Protein AF-A0A2H9N4N1-F1 (afdb_monomer)

Nearest PDB structures (foldseek):
  7dmu-assembly1_A  TM=7.903E-01  e=5.136E-05  Homo sapiens
  7f5r-assembly2_B  TM=5.131E-01  e=7.066E-05  Neogale vison
  8xxw-assembly1_A  TM=6.294E-01  e=9.483E-04  Homo sapiens
  7xow-assembly1_R  TM=2.417E-01  e=2.399E+00  Homo sapiens

Sequence (302 aa):
MDAKKFLAEINAEVKRLHTKSATAYWGLTTTGKSEYGEEMQKAEIELRLYLADKERFDTVKESMNLELDSIEKREMRLLFNEMLPNQLSKERIEEAVKKEVEIESLFANFRAKINGKEVSNNEITEILEKSTDSKLRKDAWIAGKEIGKEIAPKLIELIKIRNENAKTLSFNNYYDMMMELQELSTGEIHSMFRTFKEQTDDLFKEIKDDIDETLSLKLKISKEEMRPWHYSDLWFQEVPEIETYDYDSIFKGKEIISLVKKTYDSINLDIVDIIERSDLYERKGKNQHAFTISIDTENDIR

Solvent-accessible surface area (backbone atoms only — not comparable to full-atom values): 16790 Å² total; per-residue (Å²): 133,62,62,70,62,52,50,53,56,49,52,54,51,50,37,55,34,44,26,49,20,38,50,18,45,50,45,18,36,58,51,40,42,65,68,26,44,56,45,21,41,54,25,47,45,53,41,41,54,62,41,28,37,60,72,60,47,51,51,42,60,57,51,74,79,51,97,62,56,77,62,59,50,48,52,41,50,52,50,44,41,66,23,58,85,30,71,57,57,69,69,59,49,50,53,51,44,51,52,49,44,55,51,53,54,45,62,20,56,64,66,35,49,56,97,85,39,77,44,53,64,67,58,35,39,49,39,25,64,71,53,64,51,67,67,60,19,41,49,35,44,51,23,75,49,49,61,52,73,69,43,50,66,55,51,55,51,49,52,50,52,43,26,56,51,24,42,76,72,77,30,94,27,39,66,64,44,55,34,49,56,69,76,42,56,69,68,60,54,52,49,51,53,49,52,50,47,68,74,40,46,66,60,49,50,52,56,50,50,54,50,39,54,50,45,18,64,73,51,72,48,55,65,90,69,64,51,78,39,70,40,28,35,93,80,66,84,54,86,52,94,75,72,91,74,70,66,64,68,79,49,64,94,58,62,63,68,62,54,51,52,55,54,37,51,73,72,75,42,89,55,67,66,34,62,75,64,35,85,86,73,91,56,91,45,29,36,81,69,90,80,75,46,60,34,52,84,74,86,48,41,56

Mean predicted aligned error: 3.9 Å

Radius of gyration: 23.79 Å; Cα contacts (8 Å, |Δi|>4): 296; chains: 1; bounding box: 54×45×66 Å

pLDDT: mean 95.75, std 2.98, range [80.69, 98.81]

Structure (mmCIF, N/CA/C/O backbone):
data_AF-A0A2H9N4N1-F1
#
_entry.id   AF-A0A2H9N4N1-F1
#
loop_
_atom_site.group_PDB
_atom_site.id
_atom_site.type_symbol
_atom_site.label_atom_id
_atom_site.label_alt_id
_atom_site.label_comp_id
_atom_site.label_asym_id
_atom_site.label_entity_id
_atom_site.label_seq_id
_atom_site.pdbx_PDB_ins_code
_atom_site.Cartn_x
_atom_site.Cartn_y
_atom_site.Cartn_z
_atom_site.occupancy
_atom_site.B_iso_or_equiv
_atom_site.auth_seq_id
_atom_site.auth_comp_id
_atom_site.auth_asym_id
_atom_site.auth_atom_id
_atom_site.pdbx_PDB_model_num
ATOM 1 N N . MET A 1 1 ? 14.386 1.224 -34.548 1.00 82.19 1 MET A N 1
ATOM 2 C CA . MET A 1 1 ? 13.787 0.370 -33.505 1.00 82.19 1 MET A CA 1
ATOM 3 C C . MET A 1 1 ? 12.381 0.009 -33.950 1.00 82.19 1 MET A C 1
ATOM 5 O O . MET A 1 1 ? 11.703 0.881 -34.471 1.00 82.19 1 MET A O 1
ATOM 9 N N . ASP A 1 2 ? 11.974 -1.245 -33.787 1.00 92.19 2 ASP A N 1
ATOM 10 C CA . ASP A 1 2 ? 10.565 -1.645 -33.885 1.00 92.19 2 ASP A CA 1
ATOM 11 C C . ASP A 1 2 ? 9.967 -1.523 -32.474 1.00 92.19 2 ASP A C 1
ATOM 13 O O . ASP A 1 2 ? 10.218 -2.382 -31.627 1.00 92.19 2 ASP A O 1
ATOM 17 N N . ALA A 1 3 ? 9.307 -0.394 -32.190 1.00 93.44 3 ALA A N 1
ATOM 18 C CA . ALA A 1 3 ? 8.851 -0.034 -30.845 1.00 93.44 3 ALA A CA 1
ATOM 19 C C . ALA A 1 3 ? 7.834 -1.045 -30.305 1.00 93.44 3 ALA A C 1
ATOM 21 O O . ALA A 1 3 ? 7.992 -1.543 -29.192 1.00 93.44 3 ALA A O 1
ATOM 22 N N . LYS A 1 4 ? 6.857 -1.423 -31.132 1.00 94.75 4 LYS A N 1
ATOM 23 C CA . LYS A 1 4 ? 5.852 -2.431 -30.800 1.00 94.75 4 LYS A CA 1
ATOM 24 C C . LYS A 1 4 ? 6.465 -3.777 -30.430 1.00 94.75 4 LYS A C 1
ATOM 26 O O . LYS A 1 4 ? 6.084 -4.367 -29.420 1.00 94.75 4 LYS A O 1
ATOM 31 N N . LYS A 1 5 ? 7.408 -4.281 -31.235 1.00 96.31 5 LYS A N 1
ATOM 32 C CA . LYS A 1 5 ? 8.082 -5.550 -30.928 1.00 96.31 5 LYS A CA 1
ATOM 33 C C . LYS A 1 5 ? 8.889 -5.452 -29.631 1.00 96.31 5 LYS A C 1
ATOM 35 O O . LYS A 1 5 ? 8.806 -6.350 -28.800 1.00 96.31 5 LYS A O 1
ATOM 40 N N . PHE A 1 6 ? 9.624 -4.357 -29.451 1.00 97.00 6 PHE A N 1
ATOM 41 C CA . PHE A 1 6 ? 10.428 -4.107 -28.255 1.00 97.00 6 PHE A CA 1
ATOM 42 C C . PHE A 1 6 ? 9.575 -4.060 -26.976 1.00 97.00 6 PHE A C 1
ATOM 44 O O . PHE A 1 6 ? 9.891 -4.739 -26.001 1.00 97.00 6 PHE A O 1
ATOM 51 N N . LEU A 1 7 ? 8.457 -3.329 -26.993 1.00 97.06 7 LEU A N 1
ATOM 52 C CA . LEU A 1 7 ? 7.523 -3.252 -25.864 1.00 97.06 7 LEU A CA 1
ATOM 53 C C . LEU A 1 7 ? 6.871 -4.602 -25.570 1.00 97.06 7 LEU A C 1
ATOM 55 O O . LEU A 1 7 ? 6.772 -4.985 -24.410 1.00 97.06 7 LEU A O 1
ATOM 59 N N . ALA A 1 8 ? 6.480 -5.360 -26.598 1.00 97.38 8 ALA A N 1
ATOM 60 C CA . ALA A 1 8 ? 5.897 -6.686 -26.408 1.00 97.38 8 ALA A CA 1
ATOM 61 C C . ALA A 1 8 ? 6.866 -7.661 -25.712 1.00 97.38 8 ALA A C 1
ATOM 63 O O . ALA A 1 8 ? 6.452 -8.410 -24.827 1.00 97.38 8 ALA A O 1
ATOM 64 N N . GLU A 1 9 ? 8.150 -7.637 -26.082 1.00 97.44 9 GLU A N 1
ATOM 65 C CA . GLU A 1 9 ? 9.190 -8.458 -25.447 1.00 97.44 9 GLU A CA 1
ATOM 66 C C . GLU A 1 9 ? 9.407 -8.066 -23.978 1.00 97.44 9 GLU A C 1
ATOM 68 O O . GLU A 1 9 ? 9.480 -8.939 -23.110 1.00 97.44 9 GLU A O 1
ATOM 73 N N . ILE A 1 10 ? 9.451 -6.764 -23.683 1.00 97.38 10 ILE A N 1
ATOM 74 C CA . ILE A 1 10 ? 9.620 -6.259 -22.314 1.00 97.38 10 ILE A CA 1
ATOM 75 C C . ILE A 1 10 ? 8.398 -6.569 -21.456 1.00 97.38 10 ILE A C 1
ATOM 77 O O . ILE A 1 10 ? 8.556 -7.083 -20.353 1.00 97.38 10 ILE A O 1
ATOM 81 N N . ASN A 1 11 ? 7.189 -6.318 -21.958 1.00 96.69 11 ASN A N 1
ATOM 82 C CA . ASN A 1 11 ? 5.950 -6.578 -21.228 1.00 96.69 11 ASN A CA 1
ATOM 83 C C . ASN A 1 11 ? 5.835 -8.057 -20.841 1.00 96.69 11 ASN A C 1
ATOM 85 O O . ASN A 1 11 ? 5.486 -8.368 -19.704 1.00 96.69 11 ASN A O 1
ATOM 89 N N . ALA A 1 12 ? 6.184 -8.975 -21.749 1.00 97.50 12 ALA A N 1
ATOM 90 C CA . ALA A 1 12 ? 6.163 -10.406 -21.461 1.00 97.50 12 ALA A CA 1
ATOM 91 C C . ALA A 1 12 ? 7.131 -10.791 -20.327 1.00 97.50 12 ALA A C 1
ATOM 93 O O . ALA A 1 12 ? 6.771 -11.564 -19.435 1.00 97.50 12 ALA A O 1
ATOM 94 N N . GLU A 1 13 ? 8.346 -10.244 -20.337 1.00 98.06 13 GLU A N 1
ATOM 95 C CA . GLU A 1 13 ? 9.364 -10.584 -19.344 1.00 98.06 13 GLU A CA 1
ATOM 96 C C . GLU A 1 13 ? 9.125 -9.892 -17.994 1.00 98.06 13 GLU A C 1
ATOM 98 O O . GLU A 1 13 ? 9.227 -10.538 -16.950 1.00 98.06 13 GLU A O 1
ATOM 103 N N . VAL A 1 14 ? 8.705 -8.621 -17.994 1.00 97.25 14 VAL A N 1
ATOM 104 C CA . VAL A 1 14 ? 8.275 -7.911 -16.779 1.00 97.25 14 VAL A CA 1
ATOM 105 C C . VAL A 1 14 ? 7.095 -8.632 -16.139 1.00 97.25 14 VAL A C 1
ATOM 107 O O . VAL A 1 14 ? 7.140 -8.892 -14.940 1.00 97.25 14 VAL A O 1
ATOM 110 N N . LYS A 1 15 ? 6.089 -9.052 -16.920 1.00 97.56 15 LYS A N 1
ATOM 111 C CA . LYS A 1 15 ? 4.961 -9.844 -16.413 1.00 97.56 15 LYS A CA 1
ATOM 112 C C . LYS A 1 15 ? 5.434 -11.129 -15.736 1.00 97.56 15 LYS A C 1
ATOM 114 O O . LYS A 1 15 ? 5.007 -11.432 -14.621 1.00 97.56 15 LYS A O 1
ATOM 119 N N . ARG A 1 16 ? 6.339 -11.882 -16.373 1.00 98.12 16 ARG A N 1
ATOM 120 C CA . ARG A 1 16 ? 6.899 -13.128 -15.818 1.00 98.12 16 ARG A CA 1
ATOM 121 C C . ARG A 1 16 ? 7.595 -12.885 -14.475 1.00 98.12 16 ARG A C 1
ATOM 123 O O . ARG A 1 16 ? 7.361 -13.621 -13.515 1.00 98.12 16 ARG A O 1
ATOM 130 N N . LEU A 1 17 ? 8.447 -11.865 -14.413 1.00 98.38 17 LEU A N 1
ATOM 131 C CA . LEU A 1 17 ? 9.231 -11.507 -13.229 1.00 98.38 17 LEU A CA 1
ATOM 132 C C . LEU A 1 17 ? 8.351 -10.959 -12.098 1.00 98.38 17 LEU A C 1
ATOM 134 O O . LEU A 1 17 ? 8.479 -11.395 -10.953 1.00 98.38 17 LEU A O 1
ATOM 138 N N . HIS A 1 18 ? 7.405 -10.080 -12.428 1.00 97.88 18 HIS A N 1
ATOM 139 C CA . HIS A 1 18 ? 6.402 -9.566 -11.502 1.00 97.88 18 HIS A CA 1
ATOM 140 C C . HIS A 1 18 ? 5.573 -10.700 -10.900 1.00 97.88 18 HIS A C 1
ATOM 142 O O . HIS A 1 18 ? 5.465 -10.792 -9.683 1.00 97.88 18 HIS A O 1
ATOM 148 N N . THR A 1 19 ? 5.068 -11.618 -11.732 1.00 98.56 19 THR A N 1
ATOM 149 C CA . THR A 1 19 ? 4.263 -12.765 -11.280 1.00 98.56 19 THR A CA 1
ATOM 150 C C . THR A 1 19 ? 4.989 -13.590 -10.229 1.00 98.56 19 THR A C 1
ATOM 152 O O . THR A 1 19 ? 4.402 -13.978 -9.217 1.00 98.56 19 THR A O 1
ATOM 155 N N . LYS A 1 20 ? 6.289 -13.827 -10.433 1.00 98.31 20 LYS A N 1
ATOM 156 C CA . LYS A 1 20 ? 7.126 -14.542 -9.469 1.00 98.31 20 LYS A CA 1
ATOM 157 C C . LYS A 1 20 ? 7.228 -13.785 -8.141 1.00 98.31 20 LYS A C 1
ATOM 159 O O . LYS A 1 20 ? 7.063 -14.401 -7.091 1.00 98.31 20 LYS A O 1
ATOM 164 N N . SER A 1 21 ? 7.460 -12.472 -8.191 1.00 98.00 21 SER A N 1
ATOM 165 C CA . SER A 1 21 ? 7.537 -11.628 -6.993 1.00 98.00 21 SER A CA 1
ATOM 166 C C . SER A 1 21 ? 6.201 -11.562 -6.246 1.00 98.00 21 SER A C 1
ATOM 168 O O . SER A 1 21 ? 6.136 -11.886 -5.062 1.00 98.00 21 SER A O 1
ATOM 170 N N . ALA A 1 22 ? 5.111 -11.254 -6.952 1.00 98.31 22 ALA A N 1
ATOM 171 C CA . ALA A 1 22 ? 3.769 -11.142 -6.392 1.00 98.31 22 ALA A CA 1
ATOM 172 C C . ALA A 1 22 ? 3.268 -12.468 -5.797 1.00 98.31 22 ALA A C 1
ATOM 174 O O . ALA A 1 22 ? 2.654 -12.477 -4.732 1.00 98.31 22 ALA A O 1
ATOM 175 N N . THR A 1 23 ? 3.584 -13.606 -6.427 1.00 98.44 23 THR A N 1
ATOM 176 C CA . THR A 1 23 ? 3.258 -14.936 -5.881 1.00 98.44 23 THR A CA 1
ATOM 177 C C . THR A 1 23 ? 4.005 -15.206 -4.575 1.00 98.44 23 THR A C 1
ATOM 179 O O . THR A 1 23 ? 3.406 -15.702 -3.619 1.00 98.44 23 THR A O 1
ATOM 182 N N . ALA A 1 24 ? 5.295 -14.865 -4.506 1.00 98.38 24 ALA A N 1
ATOM 183 C CA . ALA A 1 24 ? 6.077 -15.019 -3.284 1.00 98.38 24 ALA A CA 1
ATOM 184 C C . ALA A 1 24 ? 5.588 -14.070 -2.177 1.00 98.38 24 ALA A C 1
ATOM 186 O O . ALA A 1 24 ? 5.405 -14.499 -1.040 1.00 98.38 24 ALA A O 1
ATOM 187 N N . TYR A 1 25 ? 5.271 -12.816 -2.511 1.00 97.94 25 TYR A N 1
ATOM 188 C CA . TYR A 1 25 ? 4.653 -11.869 -1.581 1.00 97.94 25 TYR A CA 1
ATOM 189 C C . TYR A 1 25 ? 3.308 -12.381 -1.048 1.00 97.94 25 TYR A C 1
ATOM 191 O O . TYR A 1 25 ? 3.069 -12.357 0.161 1.00 97.94 25 TYR A O 1
ATOM 199 N N . TRP A 1 26 ? 2.448 -12.919 -1.920 1.00 97.94 26 TRP A N 1
ATOM 200 C CA . TRP A 1 26 ? 1.197 -13.566 -1.519 1.00 97.94 26 TRP A CA 1
ATOM 201 C C . TRP A 1 26 ? 1.451 -14.731 -0.558 1.00 97.94 26 TRP A C 1
ATOM 203 O O . TRP A 1 26 ? 0.796 -14.844 0.477 1.00 97.94 26 TRP A O 1
ATOM 213 N N . GLY A 1 27 ? 2.438 -15.582 -0.847 1.00 97.56 27 GLY A N 1
ATOM 214 C CA . GLY A 1 27 ? 2.845 -16.668 0.044 1.00 97.56 27 GLY A CA 1
ATOM 215 C C . GLY A 1 27 ? 3.304 -16.166 1.417 1.00 97.56 27 GLY A C 1
ATOM 216 O O . GLY A 1 27 ? 2.850 -16.675 2.447 1.00 97.56 27 GLY A O 1
ATOM 217 N N . LEU A 1 28 ? 4.150 -15.133 1.454 1.00 97.12 28 LEU A N 1
ATOM 218 C CA . LEU A 1 28 ? 4.653 -14.531 2.691 1.00 97.12 28 LEU A CA 1
ATOM 219 C C . LEU A 1 28 ? 3.513 -13.931 3.515 1.00 97.12 28 LEU A C 1
ATOM 221 O O . LEU A 1 28 ? 3.374 -14.238 4.696 1.00 97.12 28 LEU A O 1
ATOM 225 N N . THR A 1 29 ? 2.668 -13.111 2.900 1.00 96.12 29 THR A N 1
ATOM 226 C CA . THR A 1 29 ? 1.589 -12.400 3.597 1.00 96.12 29 THR A CA 1
ATOM 227 C C . THR A 1 29 ? 0.437 -13.309 4.001 1.00 96.12 29 THR A C 1
ATOM 229 O O . THR A 1 29 ? -0.215 -13.046 5.006 1.00 96.12 29 THR A O 1
ATOM 232 N N . THR A 1 30 ? 0.194 -14.415 3.300 1.00 96.25 30 THR A N 1
ATOM 233 C CA . THR A 1 30 ? -0.857 -15.362 3.696 1.00 96.25 30 THR A CA 1
ATOM 234 C C . THR A 1 30 ? -0.373 -16.423 4.681 1.00 96.25 30 THR A C 1
ATOM 236 O O . THR A 1 30 ? -1.181 -16.977 5.427 1.00 96.25 30 THR A O 1
ATOM 239 N N . THR A 1 31 ? 0.921 -16.742 4.734 1.00 95.56 31 THR A N 1
ATOM 240 C CA . THR A 1 31 ? 1.418 -17.850 5.576 1.00 95.56 31 THR A CA 1
ATOM 241 C C . THR A 1 31 ? 2.404 -17.445 6.666 1.00 95.56 31 THR A C 1
ATOM 243 O O . THR A 1 31 ? 2.604 -18.223 7.600 1.00 95.56 31 THR A O 1
ATOM 246 N N . GLY A 1 32 ? 3.041 -16.280 6.541 1.00 94.56 32 GLY A N 1
ATOM 247 C CA . GLY A 1 32 ? 4.089 -15.797 7.440 1.00 94.56 32 GLY A CA 1
ATOM 248 C C . GLY A 1 32 ? 5.421 -16.545 7.313 1.00 94.56 32 GLY A C 1
ATOM 249 O O . GLY A 1 32 ? 6.379 -16.238 8.020 1.00 94.56 32 GLY A O 1
ATOM 250 N N . LYS A 1 33 ? 5.525 -17.544 6.428 1.00 95.94 33 LYS A N 1
ATOM 251 C CA . LYS A 1 33 ? 6.710 -18.403 6.353 1.00 95.94 33 LYS A CA 1
ATOM 252 C C . LYS A 1 33 ? 7.903 -17.692 5.715 1.00 95.94 33 LYS A C 1
ATOM 254 O O . LYS A 1 33 ? 7.780 -17.062 4.668 1.00 95.94 33 LYS A O 1
ATOM 259 N N . SER A 1 34 ? 9.083 -17.909 6.293 1.00 95.38 34 SER A N 1
ATOM 260 C CA . SER A 1 34 ? 10.343 -17.328 5.815 1.00 95.38 34 SER A CA 1
ATOM 261 C C . SER A 1 34 ? 10.752 -17.798 4.416 1.00 95.38 34 SER A C 1
ATOM 263 O O . SER A 1 34 ? 11.398 -17.037 3.706 1.00 95.38 34 SER A O 1
ATOM 265 N N . GLU A 1 35 ? 10.352 -19.009 4.000 1.00 97.62 35 GLU A N 1
ATOM 266 C CA . GLU A 1 35 ? 10.634 -19.546 2.656 1.00 97.62 35 GLU A CA 1
ATOM 267 C C . GLU A 1 35 ? 10.141 -18.600 1.550 1.00 97.62 35 GLU A C 1
ATOM 269 O O . GLU A 1 35 ? 10.884 -18.284 0.624 1.00 97.62 35 GLU A O 1
ATOM 274 N N . TYR A 1 36 ? 8.945 -18.033 1.720 1.00 98.00 36 TYR A N 1
ATOM 275 C CA . TYR A 1 36 ? 8.389 -17.065 0.780 1.00 98.00 36 TYR A CA 1
ATOM 276 C C . TYR A 1 36 ? 9.072 -15.698 0.847 1.00 98.00 36 TYR A C 1
ATOM 278 O O . TYR A 1 36 ? 9.167 -15.020 -0.170 1.00 98.00 36 TYR A O 1
ATOM 286 N N . GLY A 1 37 ? 9.601 -15.300 2.009 1.00 97.19 37 GLY A N 1
ATOM 287 C CA . GLY A 1 37 ? 10.436 -14.100 2.118 1.00 97.19 37 GLY A CA 1
ATOM 288 C C . GLY A 1 37 ? 11.734 -14.233 1.314 1.00 97.19 37 GLY A C 1
ATOM 289 O O . GLY A 1 37 ? 12.115 -13.321 0.585 1.00 97.19 37 GLY A O 1
ATOM 290 N N . GLU A 1 38 ? 12.388 -15.397 1.367 1.00 97.94 38 GLU A N 1
ATOM 291 C CA . GLU A 1 38 ? 13.581 -15.669 0.554 1.00 97.94 38 GLU A CA 1
ATOM 292 C C . GLU A 1 38 ? 13.272 -15.718 -0.949 1.00 97.94 38 GLU A C 1
ATOM 294 O O . GLU A 1 38 ? 14.071 -15.249 -1.766 1.00 97.94 38 GLU A O 1
ATOM 299 N N . GLU A 1 39 ? 12.133 -16.301 -1.329 1.00 98.50 39 GLU A N 1
ATOM 300 C CA . GLU A 1 39 ? 11.661 -16.323 -2.717 1.00 98.50 39 GLU A CA 1
ATOM 301 C C . GLU A 1 39 ? 11.339 -14.920 -3.230 1.00 98.50 39 GLU A C 1
ATOM 303 O O . GLU A 1 39 ? 11.782 -14.566 -4.325 1.00 98.50 39 GLU A O 1
ATOM 308 N N . MET A 1 40 ? 10.652 -14.110 -2.419 1.00 97.75 40 MET A N 1
ATOM 309 C CA . MET A 1 40 ? 10.330 -12.717 -2.720 1.00 97.75 40 MET A CA 1
ATOM 310 C C . MET A 1 40 ? 11.610 -11.911 -2.929 1.00 97.75 40 MET A C 1
ATOM 312 O O . MET A 1 40 ? 11.764 -11.284 -3.972 1.00 97.75 40 MET A O 1
ATOM 316 N N . GLN A 1 41 ? 12.582 -12.012 -2.014 1.00 98.50 41 GLN A N 1
ATOM 317 C CA . GLN A 1 41 ? 13.862 -11.312 -2.144 1.00 98.50 41 GLN A CA 1
ATOM 318 C C . GLN A 1 41 ? 14.569 -11.659 -3.463 1.00 98.50 41 GLN A C 1
ATOM 320 O O . GLN A 1 41 ? 15.041 -10.773 -4.175 1.00 98.50 41 GLN A O 1
ATOM 325 N N . LYS A 1 42 ? 14.638 -12.951 -3.813 1.00 98.62 42 LYS A N 1
ATOM 326 C CA . LYS A 1 42 ? 15.263 -13.404 -5.067 1.00 98.62 42 LYS A CA 1
ATOM 327 C C . LYS A 1 42 ? 14.510 -12.884 -6.292 1.00 98.62 42 LYS A C 1
ATOM 329 O O . LYS A 1 42 ? 15.150 -12.460 -7.250 1.00 98.62 42 LYS A O 1
ATOM 334 N N . ALA A 1 43 ? 13.179 -12.936 -6.272 1.00 98.56 43 ALA A N 1
ATOM 335 C CA . ALA A 1 43 ? 12.336 -12.503 -7.381 1.00 98.56 43 ALA A CA 1
ATOM 336 C C . ALA A 1 43 ? 12.394 -10.984 -7.601 1.00 98.56 43 ALA A C 1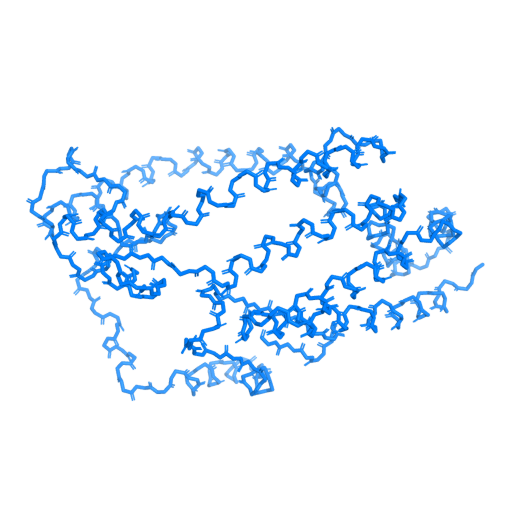
ATOM 338 O O . ALA A 1 43 ? 12.522 -10.542 -8.741 1.00 98.56 43 ALA A O 1
ATOM 339 N N . GLU A 1 44 ? 12.377 -10.189 -6.530 1.00 98.38 44 GLU A N 1
ATOM 340 C CA . GLU A 1 44 ? 12.515 -8.733 -6.615 1.00 98.38 44 GLU A CA 1
ATOM 341 C C . GLU A 1 44 ? 13.896 -8.310 -7.115 1.00 98.38 44 GLU A C 1
ATOM 343 O O . GLU A 1 44 ? 13.986 -7.428 -7.967 1.00 98.38 44 GLU A O 1
ATOM 348 N N . ILE A 1 45 ? 14.972 -8.959 -6.652 1.00 98.81 45 ILE A N 1
ATOM 349 C CA . ILE A 1 45 ? 16.319 -8.713 -7.189 1.00 98.81 45 ILE A CA 1
ATOM 350 C C . ILE A 1 45 ? 16.356 -9.032 -8.690 1.00 98.81 45 ILE A C 1
ATOM 352 O O . ILE A 1 45 ? 16.886 -8.236 -9.460 1.00 98.81 45 ILE A O 1
ATOM 356 N N . GLU A 1 46 ? 15.785 -10.161 -9.123 1.00 98.75 46 GLU A N 1
ATOM 357 C CA . GLU A 1 46 ? 15.734 -10.547 -10.543 1.00 98.75 46 GLU A CA 1
ATOM 358 C C . GLU A 1 46 ? 14.993 -9.494 -11.387 1.00 98.75 46 GLU A C 1
ATOM 360 O O . GLU A 1 46 ? 15.521 -9.047 -12.406 1.00 98.75 46 GLU A O 1
ATOM 365 N N . LEU A 1 47 ? 13.821 -9.038 -10.929 1.00 98.69 47 LEU A N 1
ATOM 366 C CA . LEU A 1 47 ? 13.044 -7.986 -11.590 1.00 98.69 47 LEU A CA 1
ATOM 367 C C . LEU A 1 47 ? 13.815 -6.663 -11.669 1.00 98.69 47 LEU A C 1
ATOM 369 O O . LEU A 1 47 ? 13.934 -6.076 -12.744 1.00 98.69 47 LEU A O 1
ATOM 373 N N . ARG A 1 48 ? 14.382 -6.199 -10.552 1.00 98.69 48 ARG A N 1
ATOM 374 C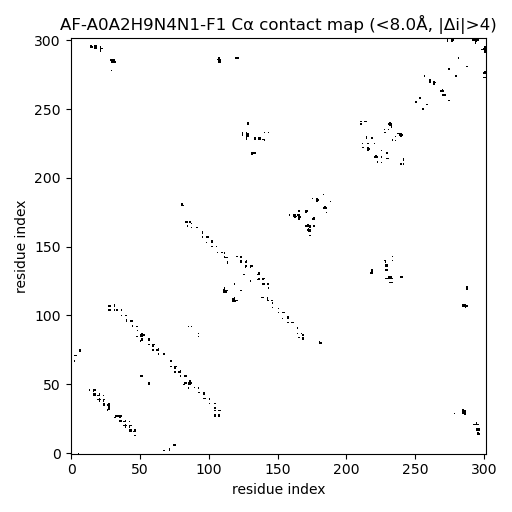 CA . ARG A 1 48 ? 15.109 -4.924 -10.515 1.00 98.69 48 ARG A CA 1
ATOM 375 C C . ARG A 1 48 ? 16.385 -4.964 -11.341 1.00 98.69 48 ARG A C 1
ATOM 377 O O . ARG A 1 48 ? 16.682 -3.989 -12.017 1.00 98.69 48 ARG A O 1
ATOM 384 N N . LEU A 1 49 ? 17.108 -6.085 -11.359 1.00 98.75 49 LEU A N 1
ATOM 385 C CA . LEU A 1 49 ? 18.274 -6.254 -12.230 1.00 98.75 49 LEU A CA 1
ATOM 386 C C . LEU A 1 49 ? 17.892 -6.274 -13.710 1.00 98.75 49 LEU A C 1
ATOM 388 O O . LEU A 1 49 ? 18.627 -5.727 -14.526 1.00 98.75 49 LEU A O 1
ATOM 392 N N . TYR A 1 50 ? 16.741 -6.855 -14.060 1.00 98.75 50 TYR A N 1
ATOM 393 C CA . TYR A 1 50 ? 16.218 -6.762 -15.419 1.00 98.75 50 TYR A CA 1
ATOM 394 C C . TYR A 1 50 ? 15.927 -5.303 -15.799 1.00 98.75 50 TYR A C 1
ATOM 396 O O . TYR A 1 50 ? 16.303 -4.871 -16.885 1.00 98.75 50 TYR A O 1
ATOM 404 N N . LEU A 1 51 ? 15.310 -4.525 -14.907 1.00 98.62 51 LEU A N 1
ATOM 405 C CA . LEU A 1 51 ? 15.031 -3.099 -15.124 1.00 98.62 51 LEU A CA 1
ATOM 406 C C . LEU A 1 51 ? 16.287 -2.209 -15.058 1.00 98.62 51 LEU A C 1
ATOM 408 O O . LEU A 1 51 ? 16.282 -1.113 -15.612 1.00 98.62 51 LEU A O 1
ATOM 412 N N . ALA A 1 52 ? 17.362 -2.683 -14.426 1.00 98.56 52 ALA A N 1
ATOM 413 C CA . ALA A 1 52 ? 18.656 -2.008 -14.321 1.00 98.56 52 ALA A CA 1
ATOM 414 C C . ALA A 1 52 ? 19.529 -2.133 -15.582 1.00 98.56 52 ALA A C 1
ATOM 416 O O . ALA A 1 52 ? 20.624 -1.570 -15.623 1.00 98.56 52 ALA A O 1
ATOM 417 N N . ASP A 1 53 ? 19.091 -2.892 -16.595 1.00 98.56 53 ASP A N 1
ATOM 418 C CA . ASP A 1 53 ? 19.867 -3.090 -17.817 1.00 98.56 53 ASP A CA 1
ATOM 419 C C . ASP A 1 53 ? 20.104 -1.761 -18.548 1.00 98.56 53 ASP A C 1
ATOM 421 O O . ASP A 1 53 ? 19.169 -1.092 -18.999 1.00 98.56 53 ASP A O 1
ATOM 425 N N . LYS A 1 54 ? 21.380 -1.381 -18.656 1.00 98.06 54 LYS A N 1
ATOM 426 C CA . LYS A 1 54 ? 21.779 -0.067 -19.158 1.00 98.06 54 LYS A CA 1
ATOM 427 C C . LYS A 1 54 ? 21.523 0.095 -20.654 1.00 98.06 54 LYS A C 1
ATOM 429 O O . LYS A 1 54 ? 21.076 1.155 -21.073 1.00 98.06 54 LYS A O 1
ATOM 434 N N . GLU A 1 55 ? 21.782 -0.937 -21.454 1.00 98.06 55 GLU A N 1
ATOM 435 C CA . GLU A 1 55 ? 21.590 -0.871 -22.909 1.00 98.06 55 GLU A CA 1
ATOM 436 C C . GLU A 1 55 ? 20.104 -0.721 -23.259 1.00 98.06 55 GLU A C 1
ATOM 438 O O . GLU A 1 55 ? 19.719 0.093 -24.106 1.00 98.06 55 GLU A O 1
ATOM 443 N N . ARG A 1 56 ? 19.242 -1.454 -22.549 1.00 98.00 56 ARG A N 1
ATOM 444 C CA . ARG A 1 56 ? 17.794 -1.307 -22.665 1.00 98.00 56 ARG A CA 1
ATOM 445 C C . ARG A 1 56 ? 17.330 0.058 -22.179 1.00 98.00 56 ARG A C 1
ATOM 447 O O . ARG A 1 56 ? 16.502 0.671 -22.848 1.00 98.00 56 ARG A O 1
ATOM 454 N N . PHE A 1 57 ? 17.856 0.545 -21.056 1.00 98.50 57 PHE A N 1
ATOM 455 C CA . PHE A 1 57 ? 17.498 1.865 -20.545 1.00 98.50 57 PHE A CA 1
ATOM 456 C C . PHE A 1 57 ? 17.874 2.977 -21.530 1.00 98.50 57 PHE A C 1
ATOM 458 O O . PHE A 1 57 ? 17.053 3.852 -21.807 1.00 98.50 57 PHE A O 1
ATOM 465 N N . ASP A 1 58 ? 19.071 2.911 -22.117 1.00 98.06 58 ASP A N 1
ATOM 466 C CA . ASP A 1 58 ? 19.522 3.858 -23.138 1.00 98.06 58 ASP A CA 1
ATOM 467 C C . ASP A 1 58 ? 18.618 3.792 -24.384 1.00 98.06 58 ASP A C 1
ATOM 469 O O . ASP A 1 58 ? 18.191 4.832 -24.883 1.00 98.06 58 ASP A O 1
ATOM 473 N N . THR A 1 59 ? 18.197 2.593 -24.806 1.00 97.38 59 THR A N 1
ATOM 474 C CA . THR A 1 59 ? 17.216 2.417 -25.898 1.00 97.38 59 THR A CA 1
ATOM 475 C C . THR A 1 59 ? 15.878 3.101 -25.589 1.00 97.38 59 THR A C 1
ATOM 477 O O . THR A 1 59 ? 15.348 3.850 -26.414 1.00 97.38 59 THR A O 1
ATOM 480 N N . VAL A 1 60 ? 15.327 2.886 -24.388 1.00 98.06 60 VAL A N 1
ATOM 481 C CA . VAL A 1 60 ? 14.073 3.522 -23.944 1.00 98.06 60 VAL A CA 1
ATOM 482 C C . VAL A 1 60 ? 14.231 5.040 -23.884 1.00 98.06 60 VAL A C 1
ATOM 484 O O . VAL A 1 60 ? 13.363 5.780 -24.346 1.00 98.06 60 VAL A O 1
ATOM 487 N N . LYS A 1 61 ? 15.358 5.531 -23.369 1.00 97.31 61 LYS A N 1
ATOM 488 C CA . LYS A 1 61 ? 15.652 6.962 -23.282 1.00 97.31 61 LYS A CA 1
ATOM 489 C C . LYS A 1 61 ? 15.761 7.613 -24.662 1.00 97.31 61 LYS A C 1
ATOM 491 O O . LYS A 1 61 ? 15.207 8.691 -24.867 1.00 97.31 61 LYS A O 1
ATOM 496 N N . GLU A 1 62 ? 16.439 6.973 -25.609 1.00 96.44 62 GLU A N 1
ATOM 497 C CA . GLU A 1 62 ? 16.568 7.459 -26.987 1.00 96.44 62 GLU A CA 1
ATOM 498 C C . GLU A 1 62 ? 15.230 7.451 -27.733 1.00 96.44 62 GLU A C 1
ATOM 500 O O . GLU A 1 62 ? 14.968 8.365 -28.521 1.00 96.44 62 GLU A O 1
ATOM 505 N N . SER A 1 63 ? 14.350 6.488 -27.427 1.00 95.44 63 SER A N 1
ATOM 506 C CA . SER A 1 63 ? 13.010 6.399 -28.024 1.00 95.44 63 SER A CA 1
ATOM 507 C C . SER A 1 63 ? 12.161 7.656 -27.807 1.00 95.44 63 SER A C 1
ATOM 509 O O . SER A 1 63 ? 11.310 7.971 -28.636 1.00 95.44 63 SER A O 1
ATOM 511 N N . MET A 1 64 ? 12.440 8.430 -26.750 1.00 92.31 64 MET A N 1
ATOM 512 C CA . MET A 1 64 ? 11.743 9.684 -26.439 1.00 92.31 64 MET A CA 1
ATOM 513 C C . MET A 1 64 ? 11.903 10.760 -27.524 1.00 92.31 64 MET A C 1
ATOM 515 O O . MET A 1 64 ? 11.083 11.676 -27.589 1.00 92.31 64 MET A O 1
ATOM 519 N N . ASN A 1 65 ? 12.946 10.661 -28.355 1.00 93.38 65 ASN A N 1
ATOM 520 C CA . ASN A 1 65 ? 13.221 11.585 -29.459 1.00 93.38 65 ASN A CA 1
ATOM 521 C C . ASN A 1 65 ? 12.717 11.068 -30.816 1.00 93.38 65 ASN A C 1
ATOM 523 O O . ASN A 1 65 ? 12.929 11.725 -31.834 1.00 93.38 65 ASN A O 1
ATOM 527 N N . LEU A 1 66 ? 12.108 9.880 -30.852 1.00 92.69 66 LEU A N 1
ATOM 528 C CA . LEU A 1 66 ? 11.561 9.294 -32.068 1.00 92.69 66 LEU A CA 1
ATOM 529 C C . LEU A 1 66 ? 10.099 9.710 -32.255 1.00 92.69 66 LEU A C 1
ATOM 531 O O . LEU A 1 66 ? 9.353 9.914 -31.296 1.00 92.69 66 LEU A O 1
ATOM 535 N N . GLU A 1 67 ? 9.681 9.782 -33.515 1.00 94.25 67 GLU A N 1
ATOM 536 C CA . GLU A 1 67 ? 8.269 9.892 -33.877 1.00 94.25 67 GLU A CA 1
ATOM 537 C C . GLU A 1 67 ? 7.622 8.506 -33.735 1.00 94.25 67 GLU A C 1
ATOM 539 O O . GLU A 1 67 ? 7.818 7.630 -34.579 1.00 94.25 67 GLU A O 1
ATOM 544 N N . LEU A 1 68 ? 6.902 8.309 -32.631 1.00 94.44 68 LEU A N 1
ATOM 545 C CA . LEU A 1 68 ? 6.130 7.106 -32.305 1.00 94.44 68 LEU A CA 1
ATOM 546 C C . LEU A 1 68 ? 4.639 7.442 -32.269 1.00 94.44 68 LEU A C 1
ATOM 548 O O . LEU A 1 68 ? 4.266 8.615 -32.142 1.00 94.44 68 LEU A O 1
ATOM 552 N N . ASP A 1 69 ? 3.779 6.426 -32.328 1.00 95.19 69 ASP A N 1
ATOM 553 C CA . ASP A 1 69 ? 2.365 6.664 -32.052 1.00 95.19 69 ASP A CA 1
ATOM 554 C C . ASP A 1 69 ? 2.139 7.085 -30.586 1.00 95.19 69 ASP A C 1
ATOM 556 O O . ASP A 1 69 ? 3.002 6.943 -29.715 1.00 95.19 69 ASP A O 1
ATOM 560 N N . SER A 1 70 ? 0.975 7.672 -30.302 1.00 95.75 70 SER A N 1
ATOM 561 C CA . SER A 1 70 ? 0.696 8.240 -28.981 1.00 95.75 70 SER A CA 1
ATOM 562 C C . SER A 1 70 ? 0.681 7.205 -27.853 1.00 95.75 70 SER A C 1
ATOM 564 O O . SER A 1 70 ? 1.000 7.558 -26.717 1.00 95.75 70 SER A O 1
ATOM 566 N N . ILE A 1 71 ? 0.295 5.959 -28.146 1.00 96.31 71 ILE A N 1
ATOM 567 C CA . ILE A 1 71 ? 0.248 4.873 -27.162 1.00 96.31 71 ILE A CA 1
ATOM 568 C C . ILE A 1 71 ? 1.667 4.367 -26.920 1.00 96.31 71 ILE A C 1
ATOM 570 O O . ILE A 1 71 ? 2.109 4.377 -25.775 1.00 96.31 71 ILE A O 1
ATOM 574 N N . GLU A 1 72 ? 2.421 4.059 -27.975 1.00 96.44 72 GLU A N 1
ATOM 575 C CA . GLU A 1 72 ? 3.826 3.645 -27.878 1.00 96.44 72 GLU A CA 1
ATOM 576 C C . GLU A 1 72 ? 4.665 4.681 -27.118 1.00 96.44 72 GLU A C 1
ATOM 578 O O . GLU A 1 72 ? 5.458 4.341 -26.239 1.00 96.44 72 GLU A O 1
ATOM 583 N N . LYS A 1 73 ? 4.460 5.974 -27.396 1.00 96.38 73 LYS A N 1
ATOM 584 C CA . LYS A 1 73 ? 5.142 7.061 -26.682 1.00 96.38 73 LYS A CA 1
ATOM 585 C C . LYS A 1 73 ? 4.795 7.081 -25.192 1.00 96.38 73 LYS A C 1
ATOM 587 O O . LYS A 1 73 ? 5.665 7.361 -24.363 1.00 96.38 73 LYS A O 1
ATOM 592 N N . ARG A 1 74 ? 3.538 6.787 -24.838 1.00 97.31 74 ARG A N 1
ATOM 593 C CA . ARG A 1 74 ? 3.096 6.688 -23.442 1.00 97.31 74 ARG A CA 1
ATOM 594 C C . ARG A 1 74 ? 3.703 5.467 -22.755 1.00 97.31 74 ARG A C 1
ATOM 596 O O . ARG A 1 74 ? 4.227 5.614 -21.654 1.00 97.31 74 ARG A O 1
ATOM 603 N N . GLU A 1 75 ? 3.676 4.306 -23.396 1.00 97.38 75 GLU A N 1
ATOM 604 C CA . GLU A 1 75 ? 4.259 3.067 -22.870 1.00 97.38 75 GLU A CA 1
ATOM 605 C C . GLU A 1 75 ? 5.767 3.213 -22.643 1.00 97.38 75 GLU A C 1
ATOM 607 O O . GLU A 1 75 ? 6.262 2.883 -21.569 1.00 97.38 75 GLU A O 1
ATOM 612 N N . MET A 1 76 ? 6.493 3.814 -23.589 1.00 97.69 76 MET A N 1
ATOM 613 C CA . MET A 1 76 ? 7.923 4.088 -23.432 1.00 97.69 76 MET A CA 1
ATOM 614 C C . MET A 1 76 ? 8.213 5.075 -22.294 1.00 97.69 76 MET A C 1
ATOM 616 O O . MET A 1 76 ? 9.208 4.918 -21.587 1.00 97.69 76 MET A O 1
ATOM 620 N N . ARG A 1 77 ? 7.355 6.085 -22.078 1.00 98.00 77 ARG A N 1
ATOM 621 C CA . ARG A 1 77 ? 7.478 6.997 -20.925 1.00 98.00 77 ARG A CA 1
ATOM 622 C C . ARG A 1 77 ? 7.274 6.249 -19.609 1.00 98.00 77 ARG A C 1
ATOM 624 O O . ARG A 1 77 ? 8.062 6.441 -18.689 1.00 98.00 77 ARG A O 1
ATOM 631 N N . LEU A 1 78 ? 6.245 5.409 -19.522 1.00 97.81 78 LEU A N 1
ATOM 632 C CA . LEU A 1 78 ? 5.979 4.600 -18.330 1.00 97.81 78 LEU A CA 1
ATOM 633 C C . LEU A 1 78 ? 7.135 3.640 -18.042 1.00 97.81 78 LEU A C 1
ATOM 635 O O . LEU A 1 78 ? 7.618 3.581 -16.916 1.00 97.81 78 LEU A O 1
ATOM 639 N N . LEU A 1 79 ? 7.642 2.967 -19.074 1.00 98.12 79 LEU A N 1
ATOM 640 C CA . LEU A 1 79 ? 8.797 2.086 -18.962 1.00 98.12 79 LEU A C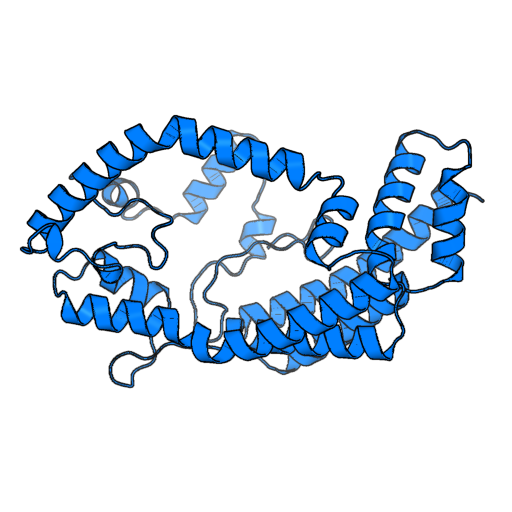A 1
ATOM 641 C C . LEU A 1 79 ? 10.060 2.845 -18.530 1.00 98.12 79 LEU A C 1
ATOM 643 O O . LEU A 1 79 ? 10.798 2.362 -17.678 1.00 98.12 79 LEU A O 1
ATOM 647 N N . PHE A 1 80 ? 10.303 4.048 -19.062 1.00 98.44 80 PHE A N 1
ATOM 648 C CA . PHE A 1 80 ? 11.401 4.901 -18.598 1.00 98.44 80 PHE A CA 1
ATOM 649 C C . PHE A 1 80 ? 11.288 5.184 -17.095 1.00 98.44 80 PHE A C 1
ATOM 651 O O . PHE A 1 80 ? 12.275 5.045 -16.370 1.00 98.44 80 PHE A O 1
ATOM 658 N N . ASN A 1 81 ? 10.091 5.560 -16.635 1.00 98.44 81 ASN A N 1
ATOM 659 C CA . ASN A 1 81 ? 9.838 5.884 -15.234 1.00 98.44 81 ASN A CA 1
ATOM 660 C C . ASN A 1 81 ? 10.025 4.659 -14.322 1.00 98.44 81 ASN A C 1
ATOM 662 O O . ASN A 1 81 ? 10.582 4.798 -13.238 1.00 98.44 81 ASN A O 1
ATOM 666 N N . GLU A 1 82 ? 9.634 3.468 -14.780 1.00 97.94 82 GLU A N 1
ATOM 667 C CA . GLU A 1 82 ? 9.828 2.198 -14.065 1.00 97.94 82 GLU A CA 1
ATOM 668 C C . GLU A 1 82 ? 11.309 1.773 -14.019 1.00 97.94 82 GLU A C 1
ATOM 670 O O . GLU A 1 82 ? 11.808 1.259 -13.016 1.00 97.94 82 GLU A O 1
ATOM 675 N N . MET A 1 83 ? 12.063 2.013 -15.095 1.00 98.69 83 MET A N 1
ATOM 676 C CA . MET A 1 83 ? 13.477 1.632 -15.176 1.00 98.69 83 MET A CA 1
ATOM 677 C C . MET A 1 83 ? 14.413 2.589 -14.428 1.00 98.69 83 MET A C 1
ATOM 679 O O . MET A 1 83 ? 15.446 2.145 -13.923 1.00 98.69 83 MET A O 1
ATOM 683 N N . LEU A 1 84 ? 14.093 3.887 -14.350 1.00 98.69 84 LEU A N 1
ATOM 684 C CA . LEU A 1 84 ? 14.998 4.903 -13.797 1.00 98.69 84 LEU A CA 1
ATOM 685 C C . LEU A 1 84 ? 15.427 4.631 -12.337 1.00 98.69 84 LEU A C 1
ATOM 687 O O . LEU A 1 84 ? 16.634 4.673 -12.083 1.00 98.69 84 LEU A O 1
ATOM 691 N N . PRO A 1 85 ? 14.529 4.292 -11.384 1.00 98.25 85 PRO A N 1
ATOM 692 C CA . PRO A 1 85 ? 14.907 3.975 -10.002 1.00 98.25 85 PRO A CA 1
ATOM 693 C C . PRO A 1 85 ? 15.872 2.795 -9.884 1.00 98.25 85 PRO A C 1
ATOM 695 O O . PRO A 1 85 ? 16.579 2.670 -8.884 1.00 98.25 85 PRO A O 1
ATOM 698 N N . ASN A 1 86 ? 15.884 1.926 -10.897 1.00 98.44 86 ASN A N 1
ATOM 699 C CA . ASN A 1 86 ? 16.665 0.701 -10.934 1.00 98.44 86 ASN A CA 1
ATOM 700 C C . ASN A 1 86 ? 18.051 0.893 -11.562 1.00 98.44 86 ASN A C 1
ATOM 702 O O . ASN A 1 86 ? 18.832 -0.051 -11.550 1.00 98.44 86 ASN A O 1
ATOM 706 N N . GLN A 1 87 ? 18.403 2.086 -12.062 1.00 98.56 87 GLN A N 1
ATOM 707 C CA . GLN A 1 87 ? 19.721 2.381 -12.652 1.00 98.56 87 GLN A CA 1
ATOM 708 C C . GLN A 1 87 ? 20.832 2.491 -11.583 1.00 98.56 87 GLN A C 1
ATOM 710 O O . GLN A 1 87 ? 21.513 3.506 -11.436 1.00 98.56 87 GLN A O 1
ATOM 715 N N . LEU A 1 88 ? 21.000 1.425 -10.805 1.00 98.12 88 LEU A N 1
ATOM 716 C CA . LEU A 1 88 ? 21.872 1.291 -9.645 1.00 98.12 88 LEU A CA 1
ATOM 717 C C . LEU A 1 88 ? 22.796 0.079 -9.825 1.00 98.12 88 LEU A C 1
ATOM 719 O O . LEU A 1 88 ? 22.559 -0.791 -10.661 1.00 98.12 88 LEU A O 1
ATOM 723 N N . SER A 1 89 ? 23.858 -0.007 -9.017 1.00 98.31 89 SER A N 1
ATOM 724 C CA . SER A 1 89 ? 24.674 -1.224 -8.994 1.00 98.31 89 SER A CA 1
ATOM 725 C C . SER A 1 89 ? 23.888 -2.394 -8.400 1.00 98.31 89 SER A C 1
ATOM 727 O O . SER A 1 89 ? 22.984 -2.205 -7.580 1.00 98.31 89 SER A O 1
ATOM 729 N N . LYS A 1 90 ? 24.280 -3.616 -8.770 1.00 98.44 90 LYS A N 1
ATOM 730 C CA . LYS A 1 90 ? 23.691 -4.843 -8.230 1.00 98.44 90 LYS A CA 1
ATOM 731 C C . LYS A 1 90 ? 23.696 -4.850 -6.700 1.00 98.44 90 LYS A C 1
ATOM 733 O O . LYS A 1 90 ? 22.685 -5.172 -6.093 1.00 98.44 90 LYS A O 1
ATOM 738 N N . GLU A 1 91 ? 24.796 -4.432 -6.085 1.00 98.50 91 GLU A N 1
ATOM 739 C CA . GLU A 1 91 ? 24.963 -4.421 -4.629 1.00 98.50 91 GLU A CA 1
ATOM 740 C C . GLU A 1 91 ? 23.954 -3.484 -3.952 1.00 98.50 91 GLU A C 1
ATOM 742 O O . GLU A 1 91 ? 23.368 -3.843 -2.934 1.00 98.50 91 GLU A O 1
ATOM 747 N N . ARG A 1 92 ? 23.696 -2.307 -4.542 1.00 98.44 92 ARG A N 1
ATOM 748 C CA . ARG A 1 92 ? 22.703 -1.345 -4.032 1.00 98.44 92 ARG A CA 1
ATOM 749 C C . ARG A 1 92 ? 21.273 -1.862 -4.165 1.00 98.44 92 ARG A C 1
ATOM 751 O O . ARG A 1 92 ? 20.453 -1.613 -3.283 1.00 98.44 92 ARG A O 1
ATOM 758 N N . ILE A 1 93 ? 20.975 -2.570 -5.257 1.00 98.56 93 ILE A N 1
ATOM 759 C CA . ILE A 1 93 ? 19.675 -3.224 -5.463 1.00 98.56 93 ILE A CA 1
ATOM 760 C C . ILE A 1 93 ? 19.477 -4.323 -4.417 1.00 98.56 93 ILE A C 1
ATOM 762 O O . ILE A 1 93 ? 18.457 -4.335 -3.731 1.00 98.56 93 ILE A O 1
ATOM 766 N N . GLU A 1 94 ? 20.459 -5.211 -4.257 1.00 98.56 94 GLU A N 1
ATOM 767 C CA . GLU A 1 94 ? 20.405 -6.313 -3.292 1.00 98.56 94 GLU A CA 1
ATOM 768 C C . GLU A 1 94 ? 20.263 -5.811 -1.850 1.00 98.56 94 GLU A C 1
ATOM 770 O O . GLU A 1 94 ? 19.476 -6.364 -1.079 1.00 98.56 94 GLU A O 1
ATOM 775 N N . GLU A 1 95 ? 20.983 -4.747 -1.484 1.00 98.44 95 GLU A N 1
ATOM 776 C CA . GLU A 1 95 ? 20.883 -4.127 -0.163 1.00 98.44 95 GLU A CA 1
ATOM 777 C C . GLU A 1 95 ? 19.483 -3.553 0.098 1.00 98.44 95 GLU A C 1
ATOM 779 O O . GLU A 1 95 ? 18.886 -3.851 1.135 1.00 98.44 95 GLU A O 1
ATOM 784 N N . ALA A 1 96 ? 18.938 -2.773 -0.843 1.00 98.06 96 ALA A N 1
ATOM 785 C CA . ALA A 1 96 ? 17.613 -2.174 -0.700 1.00 98.06 96 ALA A CA 1
ATOM 786 C C . ALA A 1 96 ? 16.511 -3.240 -0.591 1.00 98.06 96 ALA A C 1
ATOM 788 O O . ALA A 1 96 ? 15.719 -3.199 0.351 1.00 98.06 96 ALA A O 1
ATOM 789 N N . VAL A 1 97 ? 16.511 -4.230 -1.493 1.00 98.44 97 VAL A N 1
ATOM 790 C CA . VAL A 1 97 ? 15.515 -5.317 -1.498 1.00 98.44 97 VAL A CA 1
ATOM 791 C C . VAL A 1 97 ? 15.585 -6.129 -0.206 1.00 98.44 97 VAL A C 1
ATOM 793 O O . VAL A 1 97 ? 14.561 -6.430 0.402 1.00 98.44 97 VAL A O 1
ATOM 796 N N . LYS A 1 98 ? 16.789 -6.449 0.283 1.00 98.12 98 LYS A N 1
ATOM 797 C CA . LYS A 1 98 ? 16.944 -7.176 1.549 1.00 98.12 98 LYS A CA 1
ATOM 798 C C . LYS A 1 98 ? 16.287 -6.436 2.720 1.00 98.12 98 LYS A C 1
ATOM 800 O O . LYS A 1 98 ? 15.640 -7.069 3.552 1.00 98.12 98 LYS A O 1
ATOM 805 N N . LYS A 1 99 ? 16.456 -5.113 2.798 1.00 98.25 99 LYS A N 1
ATOM 806 C CA . LYS A 1 99 ? 15.858 -4.281 3.856 1.00 98.25 99 LYS A CA 1
ATOM 807 C C . LYS A 1 99 ? 14.340 -4.176 3.724 1.00 98.25 99 LYS A C 1
ATOM 809 O O . LYS A 1 99 ? 13.648 -4.175 4.737 1.00 98.25 99 LYS A O 1
ATOM 814 N N . GLU A 1 100 ? 13.830 -4.115 2.500 1.00 97.69 100 GLU A N 1
ATOM 815 C CA . GLU A 1 100 ? 12.392 -4.111 2.215 1.00 97.69 100 GLU A CA 1
ATOM 816 C C . GLU A 1 100 ? 11.742 -5.425 2.659 1.00 97.69 100 GLU A C 1
ATOM 818 O O . GLU A 1 100 ? 10.824 -5.405 3.476 1.00 97.69 100 GL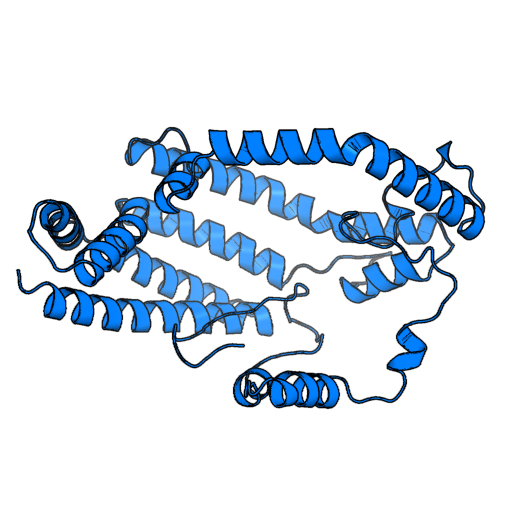U A O 1
ATOM 823 N N . VAL A 1 101 ? 12.296 -6.569 2.248 1.00 97.19 101 VAL A N 1
ATOM 824 C CA . VAL A 1 101 ? 11.795 -7.897 2.639 1.00 97.19 101 VAL A CA 1
ATOM 825 C C . VAL A 1 101 ? 11.880 -8.129 4.149 1.00 97.19 101 VAL A C 1
ATOM 827 O O . VAL A 1 101 ? 10.989 -8.753 4.728 1.00 97.19 101 VAL A O 1
ATOM 830 N N . GLU A 1 102 ? 12.922 -7.624 4.816 1.00 96.44 102 GLU A N 1
ATOM 831 C CA . GLU A 1 102 ? 13.036 -7.681 6.278 1.00 96.44 102 GLU A CA 1
ATOM 832 C C . GLU A 1 102 ? 11.872 -6.945 6.967 1.00 96.44 102 GLU A C 1
ATOM 834 O O . GLU A 1 102 ? 11.309 -7.454 7.939 1.00 96.44 102 GLU A O 1
ATOM 839 N N . ILE A 1 103 ? 11.491 -5.771 6.456 1.00 96.69 103 ILE A N 1
ATOM 840 C CA . ILE A 1 103 ? 10.371 -4.979 6.980 1.00 96.69 103 ILE A CA 1
ATOM 841 C C . ILE A 1 103 ? 9.029 -5.664 6.681 1.00 96.69 103 ILE A C 1
ATOM 843 O O . ILE A 1 103 ? 8.214 -5.803 7.593 1.00 96.69 103 ILE A O 1
ATOM 847 N N . GLU A 1 104 ? 8.812 -6.150 5.457 1.00 95.25 104 GLU A N 1
ATOM 848 C CA . GLU A 1 104 ? 7.588 -6.877 5.075 1.00 95.25 104 GLU A CA 1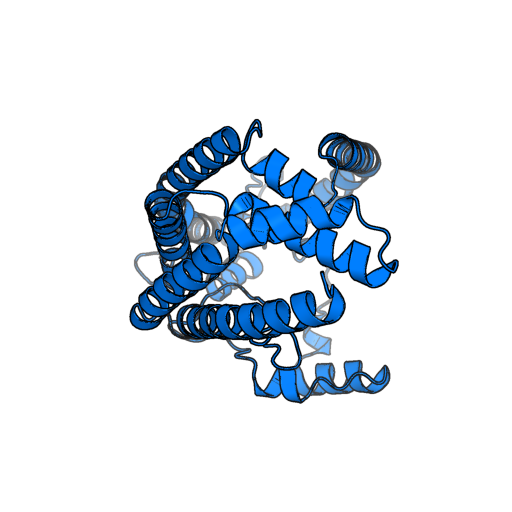
ATOM 849 C C . GLU A 1 104 ? 7.394 -8.150 5.908 1.00 95.25 104 GLU A C 1
ATOM 851 O O . GLU A 1 104 ? 6.316 -8.410 6.450 1.00 95.25 104 GLU A O 1
ATOM 856 N N . SER A 1 105 ? 8.468 -8.921 6.097 1.00 94.31 105 SER A N 1
ATOM 857 C CA . SER A 1 105 ? 8.450 -10.135 6.920 1.00 94.31 105 SER A CA 1
ATOM 858 C C . SER A 1 105 ? 8.096 -9.833 8.374 1.00 94.31 105 SER A C 1
ATOM 860 O O . SER A 1 105 ? 7.413 -10.633 9.021 1.00 94.31 105 SER A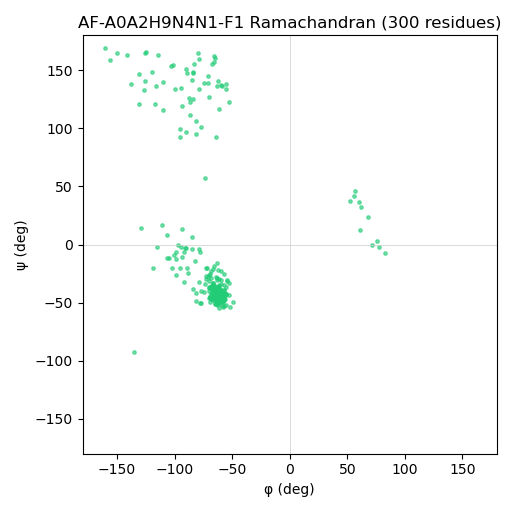 O 1
ATOM 862 N N . LEU A 1 106 ? 8.544 -8.686 8.893 1.00 94.69 106 LEU A N 1
ATOM 863 C CA . LEU A 1 106 ? 8.209 -8.236 10.237 1.00 94.69 106 LEU A CA 1
ATOM 864 C C . LEU A 1 106 ? 6.728 -7.850 10.342 1.00 94.69 106 LEU A C 1
ATOM 866 O O . LEU A 1 106 ? 6.063 -8.302 11.271 1.00 94.69 106 LEU A O 1
ATOM 870 N N . PHE A 1 107 ? 6.181 -7.101 9.381 1.00 92.31 107 PHE A N 1
ATOM 871 C CA . PHE A 1 107 ? 4.750 -6.771 9.356 1.00 92.31 107 PHE A CA 1
ATOM 872 C C . PHE A 1 107 ? 3.853 -8.011 9.263 1.00 92.31 107 PHE A C 1
ATOM 874 O O . PHE A 1 107 ? 2.877 -8.114 10.007 1.00 92.31 107 PHE A O 1
ATOM 881 N N . ALA A 1 108 ? 4.197 -8.978 8.409 1.00 91.94 108 ALA A N 1
ATOM 882 C CA . ALA A 1 108 ? 3.412 -10.202 8.256 1.00 91.94 108 ALA A CA 1
ATOM 883 C C . ALA A 1 108 ? 3.347 -11.025 9.562 1.00 91.94 108 ALA A C 1
ATOM 885 O O . ALA A 1 108 ? 2.299 -11.579 9.921 1.00 91.94 108 ALA A O 1
ATOM 886 N N . ASN A 1 109 ? 4.458 -11.079 10.303 1.00 91.88 109 ASN A N 1
ATOM 887 C CA . ASN A 1 109 ? 4.630 -12.000 11.427 1.00 91.88 109 ASN A CA 1
ATOM 888 C C . ASN A 1 109 ? 4.465 -11.381 12.815 1.00 91.88 109 ASN A C 1
ATOM 890 O O . ASN A 1 109 ? 4.207 -12.117 13.768 1.00 91.88 109 ASN A O 1
ATOM 894 N N . PHE A 1 110 ? 4.595 -10.062 12.962 1.00 94.12 110 PHE A N 1
ATOM 895 C CA . PHE A 1 110 ? 4.492 -9.419 14.267 1.00 94.12 110 PHE A CA 1
ATOM 896 C C . PHE A 1 110 ? 3.125 -9.687 14.907 1.00 94.12 110 PHE A C 1
ATOM 898 O O . PHE A 1 110 ? 2.084 -9.623 14.246 1.00 94.12 110 PHE A O 1
ATOM 905 N N . ARG A 1 111 ? 3.128 -9.987 16.207 1.00 94.25 111 ARG A N 1
ATOM 906 C CA . ARG A 1 111 ? 1.926 -10.133 17.032 1.00 94.25 111 ARG A CA 1
ATOM 907 C C . ARG A 1 111 ? 2.097 -9.322 18.302 1.00 94.25 111 ARG A C 1
ATOM 909 O O . ARG A 1 111 ? 3.031 -9.549 19.073 1.00 94.25 111 ARG A O 1
ATOM 916 N N . ALA A 1 112 ? 1.186 -8.376 18.492 1.00 94.38 112 ALA A N 1
ATOM 917 C CA . ALA A 1 112 ? 1.137 -7.548 19.681 1.00 94.38 112 ALA A CA 1
ATOM 918 C C . ALA A 1 112 ? 0.804 -8.403 20.907 1.00 94.38 112 ALA A C 1
ATOM 920 O O . ALA A 1 112 ? 0.221 -9.486 20.781 1.00 94.38 112 ALA A O 1
ATOM 921 N N . LYS A 1 113 ? 1.170 -7.927 22.103 1.00 95.06 113 LYS A N 1
ATOM 922 C CA . LYS A 1 113 ? 0.872 -8.646 23.345 1.00 95.06 113 LYS A CA 1
ATOM 923 C C . LYS A 1 113 ? 0.156 -7.765 24.352 1.00 95.06 113 LYS A C 1
ATOM 925 O O . LYS A 1 113 ? 0.614 -6.680 24.685 1.00 95.06 113 LYS A O 1
ATOM 930 N N . ILE A 1 114 ? -0.918 -8.294 24.930 1.00 95.00 114 ILE A N 1
ATOM 931 C CA . ILE A 1 114 ? -1.607 -7.693 26.075 1.00 95.00 114 ILE A CA 1
ATOM 932 C C . ILE A 1 114 ? -1.489 -8.670 27.243 1.00 95.00 114 ILE A C 1
ATOM 934 O O . ILE A 1 114 ? -1.902 -9.826 27.153 1.00 95.00 114 ILE A O 1
ATOM 938 N N . ASN A 1 115 ? -0.883 -8.228 28.350 1.00 90.94 115 ASN A N 1
ATOM 939 C CA . ASN A 1 115 ? -0.625 -9.067 29.532 1.00 90.94 115 ASN A CA 1
ATOM 940 C C . ASN A 1 115 ? 0.107 -10.387 29.202 1.00 90.94 115 ASN A C 1
ATOM 942 O O . ASN A 1 115 ? -0.191 -11.441 29.762 1.00 90.94 115 ASN A O 1
ATOM 946 N N . GLY A 1 116 ? 1.050 -10.337 28.255 1.00 91.19 116 GLY A N 1
ATOM 947 C CA . GLY A 1 116 ? 1.846 -11.490 27.824 1.00 91.19 116 GLY A CA 1
ATOM 948 C C . GLY A 1 116 ? 1.134 -12.465 26.880 1.00 91.19 116 GLY A C 1
ATOM 949 O O . GLY A 1 116 ? 1.772 -13.412 26.424 1.00 91.19 116 GLY A O 1
ATOM 950 N N . LYS A 1 117 ? -0.144 -12.238 26.554 1.00 94.25 117 LYS A N 1
ATOM 951 C CA . LYS A 1 117 ? -0.881 -13.012 25.548 1.00 94.25 117 LYS A CA 1
ATOM 952 C C . LYS A 1 117 ? -0.812 -12.313 24.201 1.00 94.25 117 LYS A C 1
ATOM 954 O O . LYS A 1 117 ? -1.006 -11.103 24.143 1.00 94.25 117 LYS A O 1
ATOM 959 N N . GLU A 1 118 ? -0.536 -13.077 23.151 1.00 95.06 118 GLU A N 1
ATOM 960 C CA . GLU A 1 118 ? -0.630 -12.583 21.777 1.00 95.06 118 GLU A CA 1
ATOM 961 C C . GLU A 1 118 ? -2.074 -12.211 21.460 1.00 95.06 118 GLU A C 1
ATOM 963 O O . GLU A 1 118 ? -2.991 -12.945 21.828 1.00 95.06 118 GLU A O 1
ATOM 968 N N . VAL A 1 119 ? -2.240 -11.070 20.800 1.00 94.81 119 VAL A N 1
ATOM 969 C CA . VAL A 1 119 ? -3.522 -10.569 20.311 1.00 94.81 119 VAL A CA 1
ATOM 970 C C . VAL A 1 119 ? -3.379 -10.147 18.857 1.00 94.81 119 VAL A C 1
ATOM 972 O O . VAL A 1 119 ? -2.315 -9.686 18.422 1.00 94.81 119 VAL A O 1
ATOM 975 N N . SER A 1 120 ? -4.453 -10.329 18.108 1.00 93.44 120 SER A N 1
ATOM 976 C CA . SER A 1 120 ? -4.599 -9.830 16.751 1.00 93.44 120 SER A CA 1
ATOM 977 C C . SER A 1 120 ? -4.970 -8.345 16.713 1.00 93.44 120 SER A C 1
ATOM 979 O O . SER A 1 120 ? -5.432 -7.770 17.700 1.00 93.44 120 SER A O 1
ATOM 981 N N . ASN A 1 121 ? -4.820 -7.721 15.545 1.00 92.62 121 ASN A N 1
ATOM 982 C CA . ASN A 1 121 ? -5.334 -6.385 15.273 1.00 92.62 121 ASN A CA 1
ATOM 983 C C . ASN A 1 121 ? -6.859 -6.351 15.418 1.00 92.62 121 ASN A C 1
ATOM 985 O O . ASN A 1 121 ? -7.367 -5.393 15.981 1.00 92.62 121 ASN A O 1
ATOM 989 N N . ASN A 1 122 ? -7.571 -7.403 14.997 1.00 92.50 122 ASN A N 1
ATOM 990 C CA . ASN A 1 122 ? -9.024 -7.492 15.152 1.00 92.50 122 ASN A CA 1
ATOM 991 C C . ASN A 1 122 ? -9.436 -7.531 16.628 1.00 92.50 122 ASN A C 1
ATOM 993 O O . ASN A 1 122 ? -10.347 -6.812 17.022 1.00 92.50 122 ASN A O 1
ATOM 997 N N . GLU A 1 123 ? -8.733 -8.297 17.469 1.00 95.19 123 GLU A N 1
ATOM 998 C CA . GLU A 1 123 ? -8.965 -8.300 18.921 1.00 95.19 123 GLU A CA 1
ATOM 999 C C . GLU A 1 123 ? -8.638 -6.941 19.559 1.00 95.19 123 GLU A C 1
ATOM 1001 O O . GLU A 1 123 ? -9.341 -6.497 20.467 1.00 95.19 123 GLU A O 1
ATOM 1006 N N . ILE A 1 124 ? -7.587 -6.255 19.094 1.00 95.50 124 ILE A N 1
ATOM 1007 C CA . ILE A 1 124 ? -7.264 -4.895 19.552 1.00 95.50 124 ILE A CA 1
ATOM 1008 C C . ILE A 1 124 ? -8.388 -3.924 19.178 1.00 95.50 124 ILE A C 1
ATOM 1010 O O . ILE A 1 124 ? -8.858 -3.196 20.053 1.00 95.50 124 ILE A O 1
ATOM 1014 N N . THR A 1 125 ? -8.830 -3.926 17.918 1.00 94.00 125 THR A N 1
ATOM 1015 C CA . THR A 1 125 ? -9.944 -3.098 17.439 1.00 94.00 125 THR A CA 1
ATOM 1016 C C . THR A 1 125 ? -11.210 -3.397 18.236 1.00 94.00 125 THR A C 1
ATOM 1018 O O . THR A 1 125 ? -11.819 -2.478 18.771 1.00 94.00 125 THR A O 1
ATOM 1021 N N . GLU A 1 126 ? -11.538 -4.671 18.460 1.00 94.38 126 GLU A N 1
ATOM 1022 C CA . GLU A 1 126 ? -12.705 -5.067 19.250 1.00 94.38 126 GLU A CA 1
ATOM 1023 C C . GLU A 1 126 ? -12.645 -4.525 20.690 1.00 94.38 126 GLU A C 1
ATOM 1025 O O . GLU A 1 126 ? -13.650 -4.041 21.222 1.00 94.38 126 GLU A O 1
ATOM 1030 N N . ILE A 1 127 ? -11.471 -4.555 21.334 1.00 96.38 127 ILE A N 1
ATOM 1031 C CA . ILE A 1 127 ? -11.284 -3.951 22.662 1.00 96.38 127 ILE A CA 1
ATOM 1032 C C . ILE A 1 127 ? -11.522 -2.437 22.605 1.00 96.38 127 ILE A C 1
ATOM 1034 O O . ILE A 1 127 ? -12.193 -1.893 23.486 1.00 96.38 127 ILE A O 1
ATOM 1038 N N . LEU A 1 128 ? -10.972 -1.751 21.602 1.00 95.44 128 LEU A N 1
ATOM 1039 C CA . LEU A 1 128 ? -11.130 -0.306 21.434 1.00 95.44 128 LEU A CA 1
ATOM 1040 C C . LEU A 1 128 ? -12.560 0.089 21.035 1.00 95.44 128 LEU A C 1
ATOM 1042 O O . LEU A 1 128 ? -13.002 1.185 21.358 1.00 95.44 128 LEU A O 1
ATOM 1046 N N . GLU A 1 129 ? -13.338 -0.776 20.409 1.00 92.25 129 GLU A N 1
ATOM 1047 C CA . GLU A 1 129 ? -14.739 -0.489 20.094 1.00 92.25 129 GLU A CA 1
ATOM 1048 C C . GLU A 1 129 ? -15.651 -0.737 21.297 1.00 92.25 129 GLU A C 1
ATOM 1050 O O . GLU A 1 129 ? -16.459 0.120 21.667 1.00 92.25 129 GLU A O 1
ATOM 1055 N N . LYS A 1 130 ? -15.498 -1.897 21.946 1.00 92.00 130 LYS A N 1
ATOM 1056 C CA . LYS A 1 130 ? -16.500 -2.424 22.885 1.00 92.00 130 LYS A CA 1
ATOM 1057 C C . LYS A 1 130 ? -16.189 -2.152 24.352 1.00 92.00 130 LYS A C 1
ATOM 1059 O O . LYS A 1 130 ? -17.105 -2.120 25.175 1.00 92.00 130 LYS A O 1
ATOM 1064 N N . SER A 1 131 ? -14.919 -1.984 24.724 1.00 95.06 131 SER A N 1
ATOM 1065 C CA . SER A 1 131 ? -14.550 -1.784 26.129 1.00 95.06 131 SER A CA 1
ATOM 1066 C C . SER A 1 131 ? -14.814 -0.352 26.586 1.00 95.06 131 SER A C 1
ATOM 1068 O O . SER A 1 131 ? -14.373 0.606 25.950 1.00 95.06 131 SER A O 1
ATOM 1070 N N . THR A 1 132 ? -15.437 -0.198 27.755 1.00 94.62 132 THR A N 1
ATOM 1071 C CA . THR A 1 132 ? -15.516 1.083 28.477 1.00 94.62 132 THR A CA 1
ATOM 1072 C C . THR A 1 132 ? -14.407 1.248 29.524 1.00 94.62 132 THR A C 1
ATOM 1074 O O . THR A 1 132 ? -14.340 2.278 30.187 1.00 94.62 132 THR A O 1
ATOM 1077 N N . ASP A 1 133 ? -13.538 0.249 29.714 1.00 96.38 133 ASP A N 1
ATOM 1078 C CA . ASP A 1 133 ? -12.400 0.334 30.637 1.00 96.38 133 ASP A CA 1
ATOM 1079 C C . ASP A 1 133 ? -11.232 1.073 29.966 1.00 96.38 133 ASP A C 1
ATOM 1081 O O . ASP A 1 133 ? -10.527 0.523 29.116 1.00 96.38 133 ASP A O 1
ATOM 1085 N N . SER A 1 134 ? -11.004 2.321 30.386 1.00 96.12 134 SER A N 1
ATOM 1086 C CA . SER A 1 134 ? -9.924 3.174 29.876 1.00 96.12 134 SER A CA 1
ATOM 1087 C C . SER A 1 134 ? -8.537 2.530 29.994 1.00 96.12 134 SER A C 1
ATOM 1089 O O . SER A 1 134 ? -7.715 2.674 29.085 1.00 96.12 134 SER A O 1
ATOM 1091 N N . LYS A 1 135 ? -8.264 1.770 31.065 1.00 96.31 135 LYS A N 1
ATOM 1092 C CA . LYS A 1 135 ? -6.973 1.097 31.234 1.00 96.31 135 LYS A CA 1
ATOM 1093 C C . LYS A 1 135 ? -6.807 -0.010 30.198 1.00 96.31 135 LYS A C 1
ATOM 1095 O O . LYS A 1 135 ? -5.763 -0.073 29.555 1.00 96.31 135 LYS A O 1
ATOM 1100 N N . LEU A 1 136 ? -7.823 -0.850 30.013 1.00 96.81 136 LEU A N 1
ATOM 1101 C CA . LEU A 1 136 ? -7.774 -1.928 29.023 1.00 96.81 136 LEU A CA 1
ATOM 1102 C C . LEU A 1 136 ? -7.627 -1.377 27.598 1.00 96.81 136 LEU A C 1
ATOM 1104 O O . LEU A 1 136 ? -6.802 -1.872 26.833 1.00 96.81 136 LEU A O 1
ATOM 1108 N N . ARG A 1 137 ? -8.364 -0.312 27.263 1.00 97.31 137 ARG A N 1
ATOM 1109 C CA . ARG A 1 137 ? -8.234 0.383 25.972 1.00 97.31 137 ARG A CA 1
ATOM 1110 C C . ARG A 1 137 ? -6.825 0.924 25.763 1.00 97.31 137 ARG A C 1
ATOM 1112 O O . ARG A 1 137 ? -6.246 0.747 24.697 1.00 97.31 137 ARG A O 1
ATOM 1119 N N . LYS A 1 138 ? -6.246 1.556 26.788 1.00 97.31 138 LYS A N 1
ATOM 1120 C CA . LYS A 1 138 ? -4.865 2.045 26.748 1.00 97.31 138 LYS A CA 1
ATOM 1121 C C . LYS A 1 138 ? -3.874 0.911 26.509 1.00 97.31 138 LYS A C 1
ATOM 1123 O O . LYS A 1 138 ? -2.996 1.058 25.663 1.00 97.31 138 LYS A O 1
ATOM 1128 N N . ASP A 1 139 ? -4.013 -0.193 27.239 1.00 97.56 139 ASP A N 1
ATOM 1129 C CA . ASP A 1 139 ? -3.138 -1.358 27.106 1.00 97.56 139 ASP A CA 1
ATOM 1130 C C . ASP A 1 139 ? -3.232 -1.938 25.675 1.00 97.56 139 ASP A C 1
ATOM 1132 O O . ASP A 1 139 ? -2.200 -2.209 25.062 1.00 97.56 139 ASP A O 1
ATOM 1136 N N . ALA A 1 140 ? -4.438 -2.022 25.096 1.00 97.56 140 ALA A N 1
ATOM 1137 C CA . ALA A 1 140 ? -4.655 -2.463 23.714 1.00 97.56 140 ALA A CA 1
ATOM 1138 C C . ALA A 1 140 ? -4.091 -1.494 22.664 1.00 97.56 140 ALA A C 1
ATOM 1140 O O . ALA A 1 140 ? -3.383 -1.913 21.749 1.00 97.56 140 ALA A O 1
ATOM 1141 N N . TRP A 1 141 ? -4.332 -0.191 22.820 1.00 97.31 141 TRP A N 1
ATOM 1142 C CA . TRP A 1 141 ? -3.792 0.827 21.920 1.00 97.31 141 TRP A CA 1
ATOM 1143 C C . TRP A 1 141 ? -2.262 0.821 21.925 1.00 97.31 141 TRP A C 1
ATOM 1145 O O . TRP A 1 141 ? -1.642 0.856 20.866 1.00 97.31 141 TRP A O 1
ATOM 1155 N N . ILE A 1 142 ? -1.637 0.730 23.108 1.00 96.62 142 ILE A N 1
ATOM 1156 C CA . ILE A 1 142 ? -0.176 0.644 23.232 1.00 96.62 142 ILE A CA 1
ATOM 1157 C C . ILE A 1 142 ? 0.340 -0.624 22.552 1.00 96.62 142 ILE A C 1
ATOM 1159 O O . ILE A 1 142 ? 1.308 -0.525 21.797 1.00 96.62 142 ILE A O 1
ATOM 1163 N N . ALA A 1 143 ? -0.311 -1.772 22.769 1.00 96.50 143 ALA A N 1
ATOM 1164 C CA . ALA A 1 143 ? 0.035 -3.035 22.120 1.00 96.50 143 ALA A CA 1
ATOM 1165 C C . ALA A 1 143 ? 0.018 -2.899 20.583 1.00 96.50 143 ALA A C 1
ATOM 1167 O O . ALA A 1 143 ? 0.984 -3.271 19.917 1.00 96.50 143 ALA A O 1
ATOM 1168 N N . GLY A 1 144 ? -1.005 -2.244 20.021 1.00 94.50 144 GLY A N 1
ATOM 1169 C CA . GLY A 1 144 ? -1.098 -1.949 18.585 1.00 94.50 144 GLY A CA 1
ATOM 1170 C C . GLY A 1 144 ? -0.001 -1.020 18.040 1.00 94.50 144 GLY A C 1
ATOM 1171 O O . GLY A 1 144 ? 0.219 -0.965 16.831 1.00 94.50 144 GLY A O 1
ATOM 1172 N N . LYS A 1 145 ? 0.729 -0.298 18.903 1.00 94.69 145 LYS A N 1
ATOM 1173 C CA . LYS A 1 145 ? 1.879 0.541 18.513 1.00 94.69 145 LYS A CA 1
ATOM 1174 C C . LYS A 1 145 ? 3.236 -0.124 18.747 1.00 94.69 145 LYS A C 1
ATOM 1176 O O . LYS A 1 145 ? 4.252 0.437 18.334 1.00 94.69 145 LYS A O 1
ATOM 1181 N N . GLU A 1 146 ? 3.295 -1.297 19.382 1.00 94.12 146 GLU A N 1
ATOM 1182 C CA . GLU A 1 146 ? 4.565 -1.937 19.754 1.00 94.12 146 GLU A CA 1
ATOM 1183 C C . GLU A 1 146 ? 5.443 -2.276 18.552 1.00 94.12 146 GLU A C 1
ATOM 1185 O O . GLU A 1 146 ? 6.657 -2.080 18.627 1.00 94.12 146 GLU A O 1
ATOM 1190 N N . ILE A 1 147 ? 4.832 -2.657 17.426 1.00 93.69 147 ILE A N 1
ATOM 1191 C CA . ILE A 1 147 ? 5.542 -2.926 16.171 1.00 93.69 147 ILE A CA 1
ATOM 1192 C C . ILE A 1 147 ? 6.410 -1.740 15.727 1.00 93.69 147 ILE A C 1
ATOM 1194 O O . ILE A 1 147 ? 7.494 -1.918 15.174 1.00 93.69 147 ILE A O 1
ATOM 1198 N N . GLY A 1 148 ? 5.985 -0.510 16.043 1.00 95.19 148 GLY A N 1
ATOM 1199 C CA . GLY A 1 148 ? 6.726 0.703 15.719 1.00 95.19 148 GLY A CA 1
ATOM 1200 C C . GLY A 1 148 ? 8.121 0.736 16.347 1.00 95.19 148 GLY A C 1
ATOM 1201 O O . GLY A 1 148 ? 9.040 1.275 15.737 1.0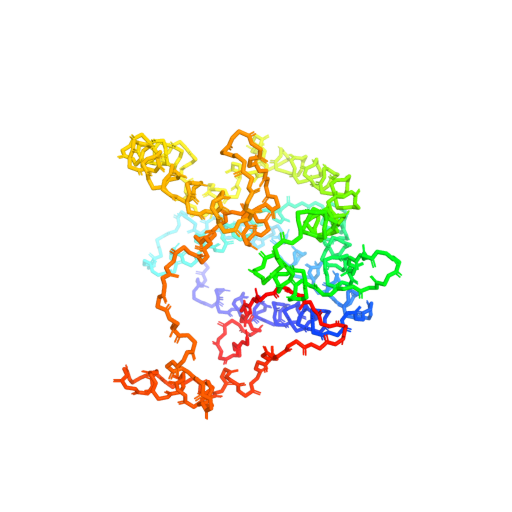0 95.19 148 GLY A O 1
ATOM 1202 N N . LYS A 1 149 ? 8.321 0.113 17.519 1.00 95.25 149 LYS A N 1
ATOM 1203 C CA . LYS A 1 149 ? 9.644 0.023 18.165 1.00 95.25 149 LYS A CA 1
ATOM 1204 C C . LYS A 1 149 ? 10.615 -0.846 17.365 1.00 95.25 149 LYS A C 1
ATOM 1206 O O . LYS A 1 149 ? 11.810 -0.564 17.358 1.00 95.25 149 LYS A O 1
ATOM 1211 N N . GLU A 1 150 ? 10.108 -1.882 16.702 1.00 94.62 150 GLU A N 1
ATOM 1212 C CA . GLU A 1 150 ? 10.914 -2.809 15.904 1.00 94.62 150 GLU A CA 1
ATOM 1213 C C . GLU A 1 150 ? 11.156 -2.277 14.486 1.00 94.62 150 GLU A C 1
ATOM 1215 O O . GLU A 1 150 ? 12.262 -2.400 13.952 1.00 94.62 150 GLU A O 1
ATOM 1220 N N . ILE A 1 151 ? 10.144 -1.634 13.896 1.00 96.00 151 ILE A N 1
ATOM 1221 C CA . ILE A 1 151 ? 10.180 -1.153 12.510 1.00 96.00 151 ILE A CA 1
ATOM 1222 C C . ILE A 1 151 ? 10.912 0.177 12.368 1.00 96.00 151 ILE A C 1
ATOM 1224 O O . ILE A 1 151 ? 11.685 0.331 11.425 1.00 96.00 151 ILE A O 1
ATOM 1228 N N . ALA A 1 152 ? 10.711 1.135 13.278 1.00 97.69 152 ALA A N 1
ATOM 1229 C CA . ALA A 1 152 ? 11.274 2.481 13.146 1.00 97.69 152 ALA A CA 1
ATOM 1230 C C . ALA A 1 152 ? 12.785 2.511 12.826 1.00 97.69 152 ALA A C 1
ATOM 1232 O O . ALA A 1 152 ? 13.156 3.189 11.865 1.00 97.69 152 ALA A O 1
ATOM 1233 N N . PRO A 1 153 ? 13.675 1.785 13.539 1.00 97.81 153 PRO A N 1
ATOM 1234 C CA . PRO A 1 153 ? 15.101 1.804 13.208 1.00 97.81 153 PRO A CA 1
ATOM 1235 C C . PRO A 1 153 ? 15.404 1.223 11.817 1.00 97.81 153 PRO A C 1
ATOM 1237 O O . PRO A 1 153 ? 16.235 1.784 11.102 1.00 97.81 153 PRO A O 1
ATOM 1240 N N . LYS A 1 154 ? 14.710 0.152 11.408 1.00 97.94 154 LYS A N 1
ATOM 1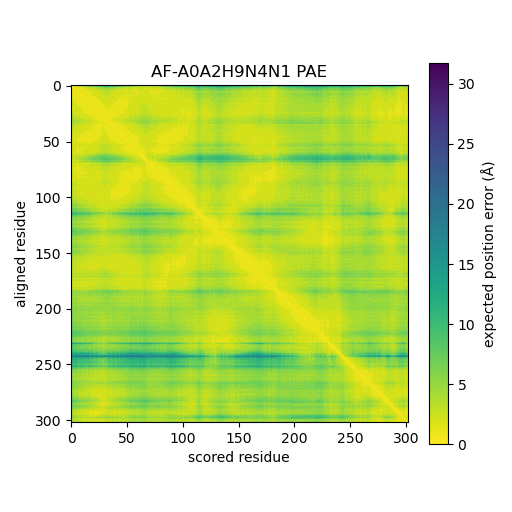241 C CA . LYS A 1 154 ? 14.886 -0.499 10.096 1.00 97.94 154 LYS A CA 1
ATOM 1242 C C . LYS A 1 154 ? 14.397 0.394 8.959 1.00 97.94 154 LYS A C 1
ATOM 1244 O O . LYS A 1 154 ? 15.069 0.545 7.943 1.00 97.94 154 LYS A O 1
ATOM 1249 N N . LEU A 1 155 ? 13.256 1.048 9.158 1.00 97.75 155 LEU A N 1
ATOM 1250 C CA . LEU A 1 155 ? 12.690 1.980 8.192 1.00 97.75 155 LEU A CA 1
ATOM 1251 C C . LEU A 1 155 ? 13.584 3.213 8.010 1.00 97.75 155 LEU A C 1
ATOM 1253 O O . LEU A 1 155 ? 13.810 3.636 6.882 1.00 97.75 155 LEU A O 1
ATOM 1257 N N . ILE A 1 156 ? 14.146 3.767 9.092 1.00 98.38 156 ILE A N 1
ATOM 1258 C CA . ILE A 1 156 ? 15.103 4.884 9.005 1.00 98.38 156 ILE A CA 1
ATOM 1259 C C . ILE A 1 156 ? 16.344 4.484 8.196 1.00 98.38 156 ILE A C 1
ATOM 1261 O O . ILE A 1 156 ? 16.851 5.291 7.417 1.00 98.38 156 ILE A O 1
ATOM 1265 N N . GLU A 1 157 ? 16.844 3.260 8.372 1.00 98.38 157 GLU A N 1
ATOM 1266 C CA . GLU A 1 157 ? 17.956 2.732 7.577 1.00 98.38 157 GLU A CA 1
ATOM 1267 C C . GLU A 1 157 ? 17.584 2.631 6.090 1.00 98.38 157 GLU A C 1
ATOM 1269 O O . GLU A 1 157 ? 18.298 3.176 5.248 1.00 98.38 157 GLU A O 1
ATOM 1274 N N . LEU A 1 158 ? 16.426 2.044 5.769 1.00 98.38 158 LEU A N 1
ATOM 1275 C CA . LEU A 1 158 ? 15.931 1.954 4.393 1.00 98.38 158 LEU A CA 1
ATOM 1276 C C . LEU A 1 158 ? 15.741 3.339 3.752 1.00 98.38 158 LEU A C 1
ATOM 1278 O O . LEU A 1 158 ? 16.118 3.539 2.599 1.00 98.38 158 LEU A O 1
ATOM 1282 N N . ILE A 1 159 ? 15.212 4.319 4.493 1.00 98.44 159 ILE A N 1
ATOM 1283 C CA . ILE A 1 159 ? 15.060 5.704 4.019 1.00 98.44 159 ILE A CA 1
ATOM 1284 C C . ILE A 1 159 ? 16.421 6.305 3.646 1.00 98.44 159 ILE A C 1
ATOM 1286 O O . ILE A 1 159 ? 16.533 6.972 2.616 1.00 98.44 159 ILE A O 1
ATOM 1290 N N . LYS A 1 160 ? 17.463 6.080 4.457 1.00 98.62 160 LYS A N 1
ATOM 1291 C CA . LYS A 1 160 ? 18.819 6.572 4.157 1.00 98.62 160 LYS A CA 1
ATOM 1292 C C . LYS A 1 160 ? 19.359 5.947 2.874 1.00 98.62 160 LYS A C 1
ATOM 1294 O O . LYS A 1 160 ? 19.754 6.695 1.984 1.00 98.62 160 LYS A O 1
ATOM 1299 N N . ILE A 1 161 ? 19.275 4.622 2.746 1.00 98.31 161 ILE A N 1
ATOM 1300 C CA . ILE A 1 161 ? 19.717 3.880 1.553 1.00 98.31 161 ILE A CA 1
ATOM 1301 C C . ILE A 1 161 ? 18.985 4.381 0.301 1.00 98.31 161 ILE A C 1
ATOM 1303 O O . ILE A 1 161 ? 19.608 4.742 -0.697 1.00 98.31 161 ILE A O 1
ATOM 1307 N N . ARG A 1 162 ? 17.654 4.487 0.360 1.00 98.38 162 ARG A N 1
ATOM 1308 C CA . ARG A 1 162 ? 16.834 4.983 -0.754 1.00 98.38 162 ARG A CA 1
ATOM 1309 C C . ARG A 1 162 ? 17.198 6.417 -1.146 1.00 98.38 162 ARG A C 1
ATOM 1311 O O . ARG A 1 162 ? 17.308 6.712 -2.334 1.00 98.38 162 ARG A O 1
ATOM 1318 N N . ASN A 1 163 ? 17.444 7.299 -0.177 1.00 98.62 163 ASN A N 1
ATOM 1319 C CA . ASN A 1 163 ? 17.875 8.672 -0.449 1.00 98.62 163 ASN A CA 1
ATOM 1320 C C . ASN A 1 163 ? 19.290 8.746 -1.041 1.00 98.62 163 ASN A C 1
ATOM 1322 O O . ASN A 1 163 ? 19.549 9.586 -1.900 1.00 98.62 163 ASN A O 1
ATOM 1326 N N . GLU A 1 164 ? 20.210 7.886 -0.609 1.00 98.44 164 GLU A N 1
ATOM 1327 C CA . GLU A 1 164 ? 21.553 7.785 -1.191 1.00 98.44 164 GLU A CA 1
ATOM 1328 C C . GLU A 1 164 ? 21.518 7.257 -2.629 1.00 98.44 164 GLU A C 1
ATOM 1330 O O . GLU A 1 164 ? 22.269 7.739 -3.479 1.00 98.44 164 GLU A O 1
ATOM 1335 N N . ASN A 1 165 ? 20.617 6.321 -2.928 1.00 98.25 165 ASN A N 1
ATOM 1336 C CA . ASN A 1 165 ? 20.361 5.845 -4.286 1.00 98.25 165 ASN A CA 1
ATOM 1337 C C . ASN A 1 165 ? 19.751 6.947 -5.164 1.00 98.25 165 ASN A C 1
ATOM 1339 O O . ASN A 1 165 ? 20.278 7.230 -6.239 1.00 98.25 165 ASN A O 1
ATOM 1343 N N . ALA A 1 166 ? 18.730 7.658 -4.681 1.00 98.44 166 ALA A N 1
ATOM 1344 C CA . ALA A 1 166 ? 18.117 8.768 -5.413 1.00 98.44 166 ALA A CA 1
ATOM 1345 C C . ALA A 1 166 ? 19.136 9.866 -5.785 1.00 98.44 166 ALA A C 1
ATOM 1347 O O . ALA A 1 166 ? 19.141 10.361 -6.911 1.00 98.44 166 ALA A O 1
ATOM 1348 N N . LYS A 1 167 ? 20.079 10.180 -4.886 1.00 98.38 167 LYS A N 1
ATOM 1349 C CA . LYS A 1 167 ? 21.168 11.134 -5.166 1.00 98.38 167 LYS A CA 1
ATOM 1350 C C . LYS A 1 167 ? 22.084 10.693 -6.301 1.00 98.38 167 LYS A C 1
ATOM 1352 O O . LYS A 1 167 ? 22.509 11.533 -7.089 1.00 98.38 167 LYS A O 1
ATOM 1357 N N . THR A 1 168 ? 22.376 9.396 -6.421 1.00 97.62 168 THR A N 1
ATOM 1358 C CA . THR A 1 168 ? 23.156 8.888 -7.568 1.00 97.62 168 THR A CA 1
ATOM 1359 C C . THR A 1 168 ? 22.414 9.006 -8.895 1.00 97.62 168 THR A C 1
ATOM 1361 O O . THR A 1 168 ? 23.048 9.079 -9.942 1.00 97.62 168 THR A O 1
ATOM 1364 N N . LEU A 1 169 ? 21.086 9.108 -8.839 1.00 97.69 169 LEU A N 1
ATOM 1365 C CA . LEU A 1 169 ? 20.198 9.312 -9.980 1.00 97.69 169 LEU A CA 1
ATOM 1366 C C . LEU A 1 169 ? 19.873 10.796 -10.221 1.00 97.69 169 LEU A C 1
ATOM 1368 O O . LEU A 1 169 ? 19.002 11.110 -11.021 1.00 97.69 169 LEU A O 1
ATOM 1372 N N . SER A 1 170 ? 20.610 11.713 -9.583 1.00 97.44 170 SER A N 1
ATOM 1373 C CA . SER A 1 170 ? 20.442 13.172 -9.697 1.00 97.44 170 SER A CA 1
ATOM 1374 C C . SER A 1 170 ? 19.146 13.735 -9.095 1.00 97.44 170 SER A C 1
ATOM 1376 O O . SER A 1 170 ? 18.741 14.840 -9.447 1.00 97.44 170 SER A O 1
ATOM 1378 N N . PHE A 1 171 ? 18.539 13.031 -8.135 1.00 97.81 171 PHE A N 1
ATOM 1379 C CA . PHE A 1 171 ? 17.410 13.529 -7.342 1.00 97.81 171 PHE A CA 1
ATOM 1380 C C . PHE A 1 171 ? 17.843 13.963 -5.936 1.00 97.81 171 PHE A C 1
ATOM 1382 O O . PHE A 1 171 ? 18.805 13.445 -5.368 1.00 97.81 171 PHE A O 1
ATOM 1389 N N . ASN A 1 172 ? 17.098 14.889 -5.325 1.00 96.06 172 ASN A N 1
ATOM 1390 C CA . ASN A 1 172 ? 17.392 15.364 -3.966 1.00 96.06 172 ASN A CA 1
ATOM 1391 C C . ASN A 1 172 ? 17.204 14.268 -2.905 1.00 96.06 172 ASN A C 1
ATOM 1393 O O . ASN A 1 172 ? 17.979 14.168 -1.947 1.00 96.06 172 ASN A O 1
ATOM 1397 N N . ASN A 1 173 ? 16.144 13.476 -3.058 1.00 97.31 173 ASN A N 1
ATOM 1398 C CA . ASN A 1 173 ? 15.750 12.394 -2.166 1.00 97.31 173 ASN A CA 1
ATOM 1399 C C . ASN A 1 173 ? 14.801 11.429 -2.903 1.00 97.31 173 ASN A C 1
ATOM 1401 O O . ASN A 1 173 ? 14.335 11.715 -4.005 1.00 97.31 173 ASN A O 1
ATOM 1405 N N . TYR A 1 174 ? 14.532 10.280 -2.287 1.00 97.81 174 TYR A N 1
ATOM 1406 C CA . TYR A 1 174 ? 13.690 9.232 -2.862 1.00 97.81 174 TYR A CA 1
ATOM 1407 C C . TYR A 1 174 ? 12.225 9.654 -3.007 1.00 97.81 174 TYR A C 1
ATOM 1409 O O . TYR A 1 174 ? 11.579 9.260 -3.969 1.00 97.81 174 TYR A O 1
ATOM 1417 N N . TYR A 1 175 ? 11.705 10.461 -2.078 1.00 96.44 175 TYR A N 1
ATOM 1418 C CA . TYR A 1 175 ? 10.322 10.934 -2.134 1.00 96.44 175 TYR A CA 1
ATOM 1419 C C . TYR A 1 175 ? 10.089 11.806 -3.373 1.00 96.44 175 TYR A C 1
ATOM 1421 O O . TYR A 1 175 ? 9.208 11.495 -4.165 1.00 96.44 175 TYR A O 1
ATOM 1429 N N . ASP A 1 176 ? 10.925 12.821 -3.600 1.00 95.19 176 ASP A N 1
ATOM 1430 C CA . ASP A 1 176 ? 10.817 13.684 -4.782 1.00 95.19 176 ASP A CA 1
ATOM 1431 C C . ASP A 1 176 ? 10.991 12.884 -6.081 1.00 95.19 176 ASP A C 1
ATOM 1433 O O . ASP A 1 176 ? 10.240 13.091 -7.030 1.00 95.19 176 ASP A O 1
ATOM 1437 N N . MET A 1 177 ? 11.925 11.923 -6.099 1.00 97.62 177 MET A N 1
ATOM 1438 C CA . MET A 1 177 ? 12.127 11.028 -7.242 1.00 97.62 177 MET A CA 1
ATOM 1439 C C . MET A 1 177 ? 10.865 10.227 -7.573 1.00 97.62 177 MET A C 1
ATOM 1441 O O . MET A 1 177 ? 10.419 10.230 -8.715 1.00 97.62 177 MET A O 1
ATOM 1445 N N . MET A 1 178 ? 10.271 9.547 -6.589 1.00 97.75 178 MET A N 1
ATOM 1446 C CA . MET A 1 178 ? 9.088 8.722 -6.841 1.00 97.75 178 MET A CA 1
ATOM 1447 C C . MET A 1 178 ? 7.868 9.562 -7.223 1.00 97.75 178 MET A C 1
ATOM 1449 O O . MET A 1 178 ? 7.092 9.134 -8.071 1.00 97.75 178 MET A O 1
ATOM 1453 N N . MET A 1 179 ? 7.721 10.763 -6.657 1.00 96.88 179 MET A N 1
ATOM 1454 C CA . MET A 1 179 ? 6.649 11.687 -7.032 1.00 96.88 179 MET A CA 1
ATOM 1455 C C . MET A 1 179 ? 6.790 12.142 -8.488 1.00 96.88 179 MET A C 1
ATOM 1457 O O . MET A 1 179 ? 5.829 12.056 -9.247 1.00 96.88 179 MET A O 1
ATOM 1461 N N . GLU A 1 180 ? 7.993 12.539 -8.913 1.00 96.31 180 GLU A N 1
ATOM 1462 C CA . GLU A 1 180 ? 8.246 12.931 -10.304 1.00 96.31 180 GLU A CA 1
ATOM 1463 C C . GLU A 1 180 ? 7.999 11.773 -11.282 1.00 96.31 180 GLU A C 1
ATOM 1465 O O . GLU A 1 180 ? 7.371 11.961 -12.322 1.00 96.31 180 GLU A O 1
ATOM 1470 N N . LEU A 1 181 ? 8.430 10.555 -10.936 1.00 97.44 181 LEU A N 1
ATOM 1471 C CA . LEU A 1 181 ? 8.250 9.371 -11.785 1.00 97.44 181 LEU A CA 1
ATOM 1472 C C . LEU A 1 181 ? 6.803 8.869 -11.837 1.00 97.44 181 LEU A C 1
ATOM 1474 O O . LEU A 1 181 ? 6.423 8.192 -12.793 1.00 97.44 181 LEU A O 1
ATOM 1478 N N . GLN A 1 182 ? 5.982 9.248 -10.859 1.00 96.81 182 GLN A N 1
ATOM 1479 C CA . GLN A 1 182 ? 4.526 9.110 -10.903 1.00 96.81 182 GLN A CA 1
ATOM 1480 C C . GLN A 1 182 ? 3.838 10.282 -11.623 1.00 96.81 182 GLN A C 1
ATOM 1482 O O . GLN A 1 182 ? 2.612 10.341 -11.656 1.00 96.81 182 GLN A O 1
ATOM 1487 N N . GLU A 1 183 ? 4.612 11.194 -12.220 1.00 96.31 183 GLU A N 1
ATOM 1488 C CA . GLU A 1 183 ? 4.134 12.382 -12.935 1.00 96.31 183 GLU A CA 1
ATOM 1489 C C . GLU A 1 183 ? 3.361 13.348 -12.017 1.00 96.31 183 GLU A C 1
ATOM 1491 O O . GLU A 1 183 ? 2.435 14.039 -12.442 1.00 96.31 183 GLU A O 1
ATOM 1496 N N . LEU A 1 184 ? 3.762 13.405 -10.741 1.00 96.06 184 LEU A N 1
ATOM 1497 C CA . LEU A 1 184 ? 3.160 14.234 -9.704 1.00 96.06 184 LEU A CA 1
ATOM 1498 C C . LEU A 1 184 ? 4.087 15.376 -9.271 1.00 96.06 184 LEU A C 1
ATOM 1500 O O . LEU A 1 184 ? 5.284 15.197 -9.047 1.00 96.06 184 LEU A O 1
ATOM 1504 N N . SER A 1 185 ? 3.503 16.553 -9.044 1.00 93.19 185 SER A N 1
ATOM 1505 C CA . SER A 1 185 ? 4.186 17.687 -8.418 1.00 93.19 185 SER A CA 1
ATOM 1506 C C . SER A 1 185 ? 3.950 17.694 -6.910 1.00 93.19 185 SER A C 1
ATOM 1508 O O . SER A 1 185 ? 2.822 17.854 -6.433 1.00 93.19 185 SER A O 1
ATOM 1510 N N . THR A 1 186 ? 5.028 17.584 -6.132 1.00 90.56 186 THR A N 1
ATOM 1511 C CA . THR A 1 186 ? 4.966 17.676 -4.663 1.00 90.56 186 THR A CA 1
ATOM 1512 C C . THR A 1 186 ? 4.400 19.018 -4.202 1.00 90.56 186 THR A C 1
ATOM 1514 O O . THR A 1 186 ? 3.592 19.061 -3.274 1.00 90.56 186 THR A O 1
ATOM 1517 N N . GLY A 1 187 ? 4.764 20.109 -4.884 1.00 92.69 187 GLY A N 1
ATOM 1518 C CA . GLY A 1 187 ? 4.273 21.453 -4.589 1.00 92.69 187 GLY A CA 1
ATOM 1519 C C . GLY A 1 187 ? 2.765 21.599 -4.796 1.00 92.69 187 GLY A C 1
ATOM 1520 O O . GLY A 1 187 ? 2.085 22.150 -3.927 1.00 92.69 187 GLY A O 1
ATOM 1521 N N . GLU A 1 188 ? 2.237 21.073 -5.905 1.00 95.19 188 GLU A N 1
ATOM 1522 C CA . GLU A 1 188 ? 0.800 21.123 -6.209 1.00 95.19 188 GLU A CA 1
ATOM 1523 C C . GLU A 1 188 ? -0.005 20.285 -5.214 1.00 95.19 188 GLU A C 1
ATOM 1525 O O . GLU A 1 188 ? -0.966 20.787 -4.629 1.00 95.19 188 GLU A O 1
ATOM 1530 N N . ILE A 1 189 ? 0.433 19.053 -4.935 1.00 95.38 189 ILE A N 1
ATOM 1531 C CA . ILE A 1 189 ? -0.241 18.157 -3.985 1.00 95.38 189 ILE A CA 1
ATOM 1532 C C . ILE A 1 189 ? -0.247 18.748 -2.577 1.00 95.38 189 ILE A C 1
ATOM 1534 O O . ILE A 1 189 ? -1.288 18.788 -1.920 1.00 95.38 189 ILE A O 1
ATOM 1538 N N . HIS A 1 190 ? 0.891 19.265 -2.106 1.00 95.12 190 HIS A N 1
ATOM 1539 C CA . HIS A 1 190 ? 0.956 19.899 -0.789 1.00 95.12 190 HIS A CA 1
ATOM 1540 C C . HIS A 1 190 ? 0.099 21.162 -0.720 1.00 95.12 190 HIS A C 1
ATOM 1542 O O . HIS A 1 190 ? -0.490 21.435 0.325 1.00 95.12 190 HIS A O 1
ATOM 1548 N N . SER A 1 191 ? 0.017 21.938 -1.805 1.00 97.62 191 SER A N 1
ATOM 1549 C CA . SER A 1 191 ? -0.875 23.098 -1.863 1.00 97.62 191 SER A CA 1
ATOM 1550 C C . SER A 1 191 ? -2.338 22.681 -1.783 1.00 97.62 191 SER A C 1
ATOM 1552 O O . SER A 1 191 ? -3.078 23.247 -0.986 1.00 97.62 191 SER A O 1
ATOM 1554 N N . MET A 1 192 ? -2.732 21.659 -2.543 1.00 97.56 192 MET A N 1
ATOM 1555 C CA . MET A 1 192 ? -4.087 21.118 -2.530 1.00 97.56 192 MET A CA 1
ATOM 1556 C C . MET A 1 192 ? -4.477 20.620 -1.130 1.00 97.56 192 MET A C 1
ATOM 1558 O O . MET A 1 192 ? -5.528 20.998 -0.619 1.00 97.56 192 MET A O 1
ATOM 1562 N N . PHE A 1 193 ? -3.609 19.853 -0.459 1.00 97.31 193 PHE A N 1
ATOM 1563 C CA . PHE A 1 193 ? -3.872 19.383 0.906 1.00 97.31 193 PHE A CA 1
ATOM 1564 C C . PHE A 1 193 ? -3.958 20.513 1.932 1.00 97.31 193 PHE A C 1
ATOM 1566 O O . PHE A 1 193 ? -4.809 20.449 2.818 1.00 97.31 193 PHE A O 1
ATOM 1573 N N . ARG A 1 194 ? -3.130 21.561 1.819 1.00 98.19 194 ARG A N 1
ATOM 1574 C CA . ARG A 1 194 ? -3.266 22.748 2.678 1.00 98.19 194 ARG A CA 1
ATOM 1575 C C . ARG A 1 194 ? -4.613 23.430 2.471 1.00 98.19 194 ARG A C 1
ATOM 1577 O O . ARG A 1 194 ? -5.285 23.709 3.454 1.00 98.19 194 ARG A O 1
ATOM 1584 N N . THR A 1 195 ? -5.029 23.629 1.221 1.00 98.31 195 THR A N 1
ATOM 1585 C CA . THR A 1 195 ? -6.325 24.241 0.907 1.00 98.31 195 THR A CA 1
ATOM 1586 C C . THR A 1 195 ? -7.487 23.418 1.453 1.00 98.31 195 THR A C 1
ATOM 1588 O O . THR A 1 195 ? -8.365 23.984 2.096 1.00 98.31 195 THR A O 1
ATOM 1591 N N . PHE A 1 196 ? -7.487 22.096 1.260 1.00 98.00 196 PHE A N 1
ATOM 1592 C CA . PHE A 1 196 ? -8.534 21.242 1.826 1.00 98.00 196 PHE A CA 1
ATOM 1593 C C . PHE A 1 196 ? -8.557 21.321 3.344 1.00 98.00 196 PHE A C 1
ATOM 1595 O O . PHE A 1 196 ? -9.613 21.573 3.911 1.00 98.00 196 PHE A O 1
ATOM 1602 N N . LYS A 1 197 ? -7.393 21.208 3.993 1.00 97.75 197 LYS A N 1
ATOM 1603 C CA . LYS A 1 197 ? -7.290 21.350 5.444 1.00 97.75 197 LYS A CA 1
ATOM 1604 C C . LYS A 1 197 ? -7.874 22.684 5.919 1.00 97.75 197 LYS A C 1
ATOM 1606 O O . LYS A 1 197 ? -8.740 22.680 6.783 1.00 97.75 197 LYS A O 1
ATOM 1611 N N . GLU A 1 198 ? -7.448 23.803 5.339 1.00 98.25 198 GLU A N 1
ATOM 1612 C CA . GLU A 1 198 ? -7.946 25.141 5.689 1.00 98.25 198 GLU A CA 1
ATOM 1613 C C . GLU A 1 198 ? -9.467 25.258 5.518 1.00 98.25 198 GLU A C 1
ATOM 1615 O O . GLU A 1 198 ? -10.141 25.805 6.386 1.00 98.25 198 GLU A O 1
ATOM 1620 N N . GLN A 1 199 ? -10.017 24.708 4.433 1.00 98.38 199 GLN A N 1
ATOM 1621 C CA . GLN A 1 199 ? -11.455 24.741 4.150 1.00 98.38 199 GLN A CA 1
ATOM 1622 C C . GLN A 1 199 ? -12.276 23.835 5.075 1.00 98.38 199 GLN A C 1
ATOM 1624 O O . GLN A 1 199 ? -13.448 24.119 5.314 1.00 98.38 199 GLN A O 1
ATOM 1629 N N . THR A 1 200 ? -11.686 22.754 5.590 1.00 98.00 200 THR A N 1
ATOM 1630 C CA . THR A 1 200 ? -12.379 21.789 6.456 1.00 98.00 200 THR A CA 1
ATOM 1631 C C . THR A 1 200 ? -12.089 21.969 7.943 1.00 98.00 200 THR A C 1
ATOM 1633 O O . THR A 1 200 ? -12.738 21.320 8.752 1.00 98.00 200 THR A O 1
ATOM 1636 N N . ASP A 1 201 ? -11.129 22.814 8.328 1.00 97.94 201 ASP A N 1
ATOM 1637 C CA . ASP A 1 201 ? -10.598 22.861 9.698 1.00 97.94 201 ASP A CA 1
ATOM 1638 C C . ASP A 1 201 ? -11.651 23.227 10.745 1.00 97.94 201 ASP A C 1
ATOM 1640 O O . ASP A 1 201 ? -11.667 22.643 11.828 1.00 97.94 201 ASP A O 1
ATOM 1644 N N . ASP A 1 202 ? -12.532 24.178 10.442 1.00 98.38 202 ASP A N 1
ATOM 1645 C CA . ASP A 1 202 ? -13.568 24.599 11.388 1.00 98.38 202 ASP A CA 1
ATOM 1646 C C . ASP A 1 202 ? -14.685 23.555 11.504 1.00 98.38 202 ASP A C 1
ATOM 1648 O O . ASP A 1 202 ? -15.074 23.211 12.619 1.00 98.38 202 ASP A O 1
ATOM 1652 N N . LEU A 1 203 ? -15.101 22.958 10.382 1.00 97.81 203 LEU A N 1
ATOM 1653 C CA . LEU A 1 203 ? -16.047 21.839 10.377 1.00 97.81 203 LEU A CA 1
ATOM 1654 C C . LEU A 1 203 ? -15.482 20.619 11.121 1.00 97.81 203 LEU A C 1
ATOM 1656 O O . LEU A 1 203 ? -16.181 19.974 11.894 1.00 97.81 203 LEU A O 1
ATOM 1660 N N . PHE A 1 204 ? -14.199 20.310 10.925 1.00 96.50 204 PHE A N 1
ATOM 1661 C CA . PHE A 1 204 ? -13.542 19.219 11.634 1.00 96.50 204 PHE A CA 1
ATOM 1662 C C . PHE A 1 204 ? -13.495 19.476 13.141 1.00 96.50 204 PHE A C 1
ATOM 1664 O O . PHE A 1 204 ? -13.728 18.547 13.904 1.00 96.50 204 PHE A O 1
ATOM 1671 N N . LYS A 1 205 ? -13.218 20.710 13.591 1.00 97.19 205 LYS A N 1
ATOM 1672 C CA . LYS A 1 205 ? -13.241 21.051 15.025 1.00 97.19 205 LYS A CA 1
ATOM 1673 C C . LYS A 1 205 ? -14.624 20.834 15.635 1.00 97.19 205 LYS A C 1
ATOM 1675 O O . LYS A 1 205 ? -14.687 20.293 16.730 1.00 97.19 205 LYS A O 1
ATOM 1680 N N . GLU A 1 206 ? -15.688 21.226 14.935 1.00 97.31 206 GLU A N 1
ATOM 1681 C CA . GLU A 1 206 ? -17.075 21.010 15.372 1.00 97.31 206 GLU A CA 1
ATOM 1682 C C . GLU A 1 206 ? -17.383 19.513 15.503 1.00 97.31 206 GLU A C 1
ATOM 1684 O O . GLU A 1 206 ? -17.690 19.039 16.594 1.00 97.31 206 GLU A O 1
ATOM 1689 N N . ILE A 1 207 ? -17.158 18.739 14.436 1.00 95.69 207 ILE A N 1
ATOM 1690 C CA . ILE A 1 207 ? -17.370 17.282 14.440 1.00 95.69 207 ILE A CA 1
ATOM 1691 C C . ILE A 1 207 ? -16.520 16.603 15.523 1.00 95.69 207 ILE A C 1
ATOM 1693 O O . ILE A 1 207 ? -16.960 15.673 16.198 1.00 95.69 207 ILE A O 1
ATOM 1697 N N . LYS A 1 208 ? -15.279 17.057 15.706 1.00 96.00 208 LYS A N 1
ATOM 1698 C CA . LYS A 1 208 ? -14.369 16.512 16.710 1.00 96.00 208 LYS A CA 1
ATOM 1699 C C . LYS A 1 208 ? -14.841 16.806 18.134 1.00 96.00 208 LYS A C 1
ATOM 1701 O O . LYS A 1 208 ? -14.665 15.949 19.001 1.00 96.00 208 LYS A O 1
ATOM 1706 N N . ASP A 1 209 ? -15.414 17.982 18.371 1.00 96.19 209 ASP A N 1
ATOM 1707 C CA . ASP A 1 209 ? -15.968 18.367 19.667 1.00 96.19 209 ASP A CA 1
ATOM 1708 C C . ASP A 1 209 ? -17.191 17.512 20.034 1.00 96.19 209 ASP A C 1
ATOM 1710 O O . ASP A 1 209 ? -17.278 17.044 21.174 1.00 96.19 209 ASP A O 1
ATOM 1714 N N . ASP A 1 210 ? -18.051 17.221 19.050 1.00 95.44 210 ASP A N 1
ATOM 1715 C CA . ASP A 1 210 ? -19.205 16.320 19.180 1.00 95.44 210 ASP A CA 1
ATOM 1716 C C . ASP A 1 210 ? -18.779 14.870 19.456 1.00 95.44 210 ASP A C 1
ATOM 1718 O O . ASP A 1 210 ? -19.349 14.192 20.321 1.00 95.44 210 ASP A O 1
ATOM 1722 N N . ILE A 1 211 ? -17.740 14.391 18.757 1.00 96.00 211 ILE A N 1
ATOM 1723 C CA . ILE A 1 211 ? -17.130 13.079 19.019 1.00 96.00 211 ILE A CA 1
ATOM 1724 C C . ILE A 1 211 ? -16.619 13.014 20.463 1.00 96.00 211 ILE A C 1
ATOM 1726 O O . ILE A 1 211 ? -16.893 12.041 21.169 1.00 96.00 211 ILE A O 1
ATOM 1730 N N . ASP A 1 212 ? -15.891 14.037 20.915 1.00 96.69 212 ASP A N 1
ATOM 1731 C CA . ASP A 1 212 ? -15.328 14.071 22.267 1.00 96.69 212 ASP A CA 1
ATOM 1732 C C . ASP A 1 212 ? -16.407 14.122 23.340 1.00 96.69 212 ASP A C 1
ATOM 1734 O O . ASP A 1 212 ? -16.314 13.389 24.324 1.00 96.69 212 ASP A O 1
ATOM 1738 N N . GLU A 1 213 ? -17.444 14.937 23.147 1.00 95.81 213 GLU A N 1
ATOM 1739 C CA . GLU A 1 213 ? -18.601 15.000 24.042 1.00 95.81 213 GLU A CA 1
ATOM 1740 C C . GLU A 1 213 ? -19.253 13.618 24.163 1.00 95.81 213 GLU A C 1
ATOM 1742 O O . GLU A 1 213 ? -19.365 13.068 25.262 1.00 95.81 213 GLU A O 1
ATOM 1747 N N . THR A 1 214 ? -19.576 12.996 23.029 1.00 95.19 214 THR A N 1
ATOM 1748 C CA . THR A 1 214 ? -20.248 11.693 22.983 1.00 95.19 214 THR A CA 1
ATOM 1749 C C . THR A 1 214 ? -19.421 10.594 23.653 1.00 95.19 214 THR A C 1
ATOM 1751 O O . THR A 1 214 ? -19.930 9.833 24.484 1.00 95.19 214 THR A O 1
ATOM 1754 N N . LEU A 1 215 ? -18.125 10.517 23.342 1.00 95.25 215 LEU A N 1
ATOM 1755 C CA . LEU A 1 215 ? -17.239 9.512 23.922 1.00 95.25 215 LEU A CA 1
ATOM 1756 C C . LEU A 1 215 ? -16.961 9.759 25.404 1.00 95.25 215 LEU A C 1
ATOM 1758 O O . LEU A 1 215 ? -16.895 8.795 26.167 1.00 95.25 215 LEU A O 1
ATOM 1762 N N . SER A 1 216 ? -16.841 11.018 25.831 1.00 96.06 216 SER A N 1
ATOM 1763 C CA . SER A 1 216 ? -16.643 11.364 27.242 1.00 96.06 216 SER A CA 1
ATOM 1764 C C . SER A 1 216 ? -17.813 10.874 28.104 1.00 96.06 216 SER A C 1
ATOM 1766 O O . SER A 1 216 ? -17.599 10.239 29.140 1.00 96.06 216 SER A O 1
ATOM 1768 N N . LEU A 1 217 ? -19.050 11.027 27.612 1.00 94.69 217 LEU A N 1
ATOM 1769 C CA . LEU A 1 217 ? -20.258 10.504 28.249 1.00 94.69 217 LEU A CA 1
ATOM 1770 C C . LEU A 1 217 ? -20.291 8.966 28.242 1.00 94.69 217 LEU A C 1
ATOM 1772 O O . LEU A 1 217 ? -20.563 8.359 29.284 1.00 94.69 217 LEU A O 1
ATOM 1776 N N . LYS A 1 218 ? -19.969 8.323 27.105 1.00 92.62 218 LYS A N 1
ATOM 1777 C CA . LYS A 1 218 ? -19.913 6.848 26.963 1.00 92.62 218 LYS A CA 1
ATOM 1778 C C . LYS A 1 218 ? -18.901 6.224 27.932 1.00 92.62 218 LYS A C 1
ATOM 1780 O O . LYS A 1 218 ? -19.191 5.211 28.569 1.00 92.62 218 LYS A O 1
ATOM 1785 N N . LEU A 1 219 ? -17.726 6.839 28.062 1.00 94.69 219 LEU A N 1
ATOM 1786 C CA . LEU A 1 219 ? -16.600 6.347 28.863 1.00 94.69 219 LEU A CA 1
ATOM 1787 C C . LEU A 1 219 ? -16.588 6.881 30.303 1.00 94.69 219 LEU A C 1
ATOM 1789 O O . LEU A 1 219 ? -15.789 6.409 31.111 1.00 94.69 219 LEU A O 1
ATOM 1793 N N . LYS A 1 220 ? -17.489 7.813 30.644 1.00 96.12 220 LYS A N 1
ATOM 1794 C CA . LYS A 1 220 ? -17.607 8.456 31.966 1.00 96.12 220 LYS A CA 1
ATOM 1795 C C . LYS A 1 220 ? -16.315 9.148 32.417 1.00 96.12 220 LYS A C 1
ATOM 1797 O O . LYS A 1 220 ? -15.890 8.993 33.562 1.00 96.12 220 LYS A O 1
ATOM 1802 N N . ILE A 1 221 ? -15.714 9.908 31.511 1.00 96.81 221 ILE A N 1
ATOM 1803 C CA . ILE A 1 221 ? -14.521 10.736 31.736 1.00 96.81 221 ILE A CA 1
ATOM 1804 C C . ILE A 1 221 ? -14.822 12.179 31.330 1.00 96.81 221 ILE A C 1
ATOM 1806 O O . ILE A 1 221 ? -15.819 12.422 30.653 1.00 96.81 221 ILE A O 1
ATOM 1810 N N . SER A 1 222 ? -13.985 13.141 31.715 1.00 96.88 222 SER A N 1
ATOM 1811 C CA . SER A 1 222 ? -14.105 14.502 31.177 1.00 96.88 222 SER A CA 1
ATOM 1812 C C . SER A 1 222 ? -13.495 14.609 29.770 1.00 96.88 222 SER A C 1
ATOM 1814 O O . SER A 1 222 ? -12.647 13.799 29.379 1.00 96.88 222 SER A O 1
ATOM 1816 N N . LYS A 1 223 ? -13.880 15.631 28.994 1.00 96.25 223 LYS A N 1
ATOM 1817 C CA . LYS A 1 223 ? -13.290 15.882 27.663 1.00 96.25 223 LYS A CA 1
ATOM 1818 C C . LYS A 1 223 ? -11.783 16.126 27.737 1.00 96.25 223 LYS A C 1
ATOM 1820 O O . LYS A 1 223 ? -11.033 15.669 26.882 1.00 96.25 223 LYS A O 1
ATOM 1825 N N . GLU A 1 224 ? -11.302 16.756 28.804 1.00 96.19 224 GLU A N 1
ATOM 1826 C CA . GLU A 1 224 ? -9.876 17.012 29.046 1.00 96.19 224 GLU A CA 1
ATOM 1827 C C . GLU A 1 224 ? -9.078 15.722 29.323 1.00 96.19 224 GLU A C 1
ATOM 1829 O O . GLU A 1 224 ? -7.855 15.657 29.127 1.00 96.19 224 GLU A O 1
ATOM 1834 N N . GLU A 1 225 ? -9.761 14.665 29.760 1.00 96.50 225 GLU A N 1
ATOM 1835 C CA . GLU A 1 225 ? -9.198 13.333 29.969 1.00 96.50 225 GLU A CA 1
ATOM 1836 C C . GLU A 1 225 ? -9.183 12.486 28.688 1.00 96.50 225 GLU A C 1
ATOM 1838 O O . GLU A 1 225 ? -8.610 11.394 28.695 1.00 96.50 225 GLU A O 1
ATOM 1843 N N . MET A 1 226 ? -9.733 12.976 27.568 1.00 96.31 226 MET A N 1
ATOM 1844 C CA . MET A 1 226 ? -9.689 12.274 26.284 1.00 96.31 226 MET A CA 1
ATOM 1845 C C . MET A 1 226 ? -8.249 12.009 25.831 1.00 96.31 226 MET A C 1
ATOM 1847 O O . MET A 1 226 ? -7.354 12.851 25.936 1.00 96.31 226 MET A O 1
ATOM 1851 N N . ARG A 1 227 ? -7.992 10.798 25.338 1.00 96.62 227 ARG A N 1
ATOM 1852 C CA . ARG A 1 227 ? -6.670 10.311 24.919 1.00 96.62 227 ARG A CA 1
ATOM 1853 C C . ARG A 1 227 ? -6.822 9.455 23.662 1.00 96.62 227 ARG A C 1
ATOM 1855 O O . ARG A 1 227 ? -7.931 9.002 23.395 1.00 96.62 227 ARG A O 1
ATOM 1862 N N . PRO A 1 228 ? -5.740 9.184 22.907 1.00 96.00 228 PRO A N 1
ATOM 1863 C CA . PRO A 1 228 ? -5.821 8.428 21.653 1.00 96.00 228 PRO A CA 1
ATOM 1864 C C . PRO A 1 228 ? -6.527 7.069 21.758 1.00 96.00 228 PRO A C 1
ATOM 1866 O O . PRO A 1 228 ? -7.225 6.669 20.841 1.00 96.00 228 PRO A O 1
ATOM 1869 N N . TRP A 1 229 ? -6.411 6.377 22.893 1.00 96.38 229 TRP A N 1
ATOM 1870 C CA . TRP A 1 229 ? -7.071 5.085 23.109 1.00 96.38 229 TRP A CA 1
ATOM 1871 C C . TRP A 1 229 ? -8.568 5.187 23.436 1.00 96.38 229 TRP A C 1
ATOM 1873 O O . TRP A 1 229 ? -9.238 4.166 23.566 1.00 96.38 229 TRP A O 1
ATOM 1883 N N . HIS A 1 230 ? -9.114 6.389 23.626 1.00 96.25 230 HIS A N 1
ATOM 1884 C CA . HIS A 1 230 ? -10.557 6.594 23.799 1.00 96.25 230 HIS A CA 1
ATOM 1885 C C . HIS A 1 230 ? -11.304 6.638 22.467 1.00 96.25 230 HIS A C 1
ATOM 1887 O O . HIS A 1 230 ? -12.516 6.460 22.463 1.00 96.25 230 HIS A O 1
ATOM 1893 N N . TYR A 1 231 ? -10.588 6.787 21.354 1.00 94.81 231 TYR A N 1
ATOM 1894 C CA . TYR A 1 231 ? -11.140 6.571 20.023 1.00 94.81 231 TYR A CA 1
ATOM 1895 C C . TYR A 1 231 ? -11.070 5.075 19.685 1.00 94.81 231 TYR A C 1
ATOM 1897 O O . TYR A 1 231 ? -10.203 4.360 20.199 1.00 94.81 231 TYR A O 1
ATOM 1905 N N . SER A 1 232 ? -12.037 4.586 18.908 1.00 89.88 232 SER A N 1
ATOM 1906 C CA . SER A 1 232 ? -12.163 3.161 18.574 1.00 89.88 232 SER A CA 1
ATOM 1907 C C . SER A 1 232 ? -11.111 2.696 17.565 1.00 89.88 232 SER A C 1
ATOM 1909 O O . SER A 1 232 ? -10.611 1.583 17.677 1.00 89.88 232 SER A O 1
ATOM 1911 N N . ASP A 1 233 ? -10.721 3.564 16.629 1.00 92.12 233 ASP A N 1
ATOM 1912 C CA . ASP A 1 233 ? -9.666 3.262 15.664 1.00 92.12 233 ASP A CA 1
ATOM 1913 C C . ASP A 1 233 ? -8.259 3.553 16.225 1.00 92.12 233 ASP A C 1
ATOM 1915 O O . ASP A 1 233 ? -8.013 4.558 16.901 1.00 92.12 233 ASP A O 1
ATOM 1919 N N . LEU A 1 234 ? -7.297 2.690 15.891 1.00 90.75 234 LEU A N 1
ATOM 1920 C CA . LEU A 1 234 ? -5.906 2.782 16.332 1.00 90.75 234 LEU A CA 1
ATOM 1921 C C . LEU A 1 234 ? -5.211 4.066 15.863 1.00 90.75 234 LEU A C 1
ATOM 1923 O O . LEU A 1 234 ? -4.269 4.522 16.529 1.00 90.75 234 LEU A O 1
ATOM 1927 N N . TRP A 1 235 ? -5.601 4.618 14.715 1.00 92.12 235 TRP A N 1
ATOM 1928 C CA . TRP A 1 235 ? -4.951 5.767 14.077 1.00 92.12 235 TRP A CA 1
ATOM 1929 C C . TRP A 1 235 ? -5.841 7.007 13.993 1.00 92.12 235 TRP A C 1
ATOM 1931 O O . TRP A 1 235 ? -5.355 8.053 13.564 1.00 92.12 235 TRP A O 1
ATOM 1941 N N . PHE A 1 236 ? -7.089 6.908 14.455 1.00 93.44 236 PHE A N 1
ATOM 1942 C CA . PHE A 1 236 ? -8.128 7.919 14.288 1.00 93.44 236 PHE A CA 1
ATOM 1943 C C . PHE A 1 236 ? -8.363 8.287 12.809 1.00 93.44 236 PHE A C 1
ATOM 1945 O O . PHE A 1 236 ? -8.493 9.455 12.449 1.00 93.44 236 PHE A O 1
ATOM 1952 N N . GLN A 1 237 ? -8.361 7.268 11.949 1.00 92.19 237 GLN A N 1
ATOM 1953 C CA . GLN A 1 237 ? -8.684 7.350 10.523 1.00 92.19 237 GLN A CA 1
ATOM 1954 C C . GLN A 1 237 ? -10.178 7.154 10.256 1.00 92.19 237 GLN A C 1
ATOM 1956 O O . GLN A 1 237 ? -10.676 7.593 9.222 1.00 92.19 237 GLN A O 1
ATOM 1961 N N . GLU A 1 238 ? -10.889 6.545 11.204 1.00 90.25 238 GLU A N 1
ATOM 1962 C CA . GLU A 1 238 ? -12.325 6.304 11.140 1.00 90.25 238 GLU A CA 1
ATOM 1963 C C . GLU A 1 238 ? -13.044 6.994 12.301 1.00 90.25 238 GLU A C 1
ATOM 1965 O O . GLU A 1 238 ? -12.502 7.160 13.402 1.00 90.25 238 GLU A O 1
ATOM 1970 N N . VAL A 1 239 ? -14.280 7.421 12.041 1.00 89.50 239 VAL A N 1
ATOM 1971 C CA . VAL A 1 239 ? -15.137 8.021 13.063 1.00 89.50 239 VAL A CA 1
ATOM 1972 C C . VAL A 1 239 ? -15.550 6.913 14.039 1.00 89.50 239 VAL A C 1
ATOM 1974 O O . VAL A 1 239 ? -16.049 5.879 13.599 1.00 89.50 239 VAL A O 1
ATOM 1977 N N . PRO A 1 240 ? -15.346 7.087 15.357 1.00 90.12 240 PRO A N 1
ATOM 1978 C CA . PRO A 1 240 ? -15.783 6.101 16.336 1.00 90.12 240 PRO A CA 1
ATOM 1979 C C . PRO A 1 240 ? -17.311 5.995 16.343 1.00 90.12 240 PRO A C 1
ATOM 1981 O O . PRO A 1 240 ? -18.010 6.919 15.938 1.00 90.12 240 PRO A O 1
ATOM 1984 N N . GLU A 1 241 ? -17.840 4.891 16.863 1.00 85.00 241 GLU A N 1
ATOM 1985 C CA . GLU A 1 241 ? -19.283 4.697 17.014 1.00 85.00 241 GLU A CA 1
ATOM 1986 C C . GLU A 1 241 ? -19.879 5.726 18.000 1.00 85.00 241 GLU A C 1
ATOM 1988 O O . GLU A 1 241 ? -19.878 5.538 19.224 1.00 85.00 241 GLU A O 1
ATOM 1993 N N . ILE A 1 242 ? -20.346 6.839 17.432 1.00 85.19 242 ILE A N 1
ATOM 1994 C CA . ILE A 1 242 ? -21.036 7.952 18.100 1.00 85.19 242 ILE A CA 1
ATOM 1995 C C . ILE A 1 242 ? -22.543 7.948 17.818 1.00 85.19 242 ILE A C 1
ATOM 1997 O O . ILE A 1 242 ? -23.302 8.666 18.466 1.00 85.19 242 ILE A O 1
ATOM 2001 N N . GLU A 1 243 ? -22.985 7.139 16.856 1.00 82.00 243 GLU A N 1
ATOM 2002 C CA . GLU A 1 243 ? -24.392 7.001 16.507 1.00 82.00 243 GLU A CA 1
ATOM 2003 C C . GLU A 1 243 ? -25.106 6.008 17.430 1.00 82.00 243 GLU A C 1
ATOM 2005 O O . GLU A 1 243 ? -24.506 5.117 18.026 1.00 82.00 243 GLU A O 1
ATOM 2010 N N . THR A 1 244 ? -26.424 6.166 17.553 1.00 80.69 244 THR A N 1
ATOM 2011 C CA . THR A 1 244 ? -27.271 5.263 18.353 1.00 80.69 244 THR A CA 1
ATOM 2012 C C . THR A 1 244 ? -27.894 4.140 17.526 1.00 80.69 244 THR A C 1
ATOM 2014 O O . THR A 1 244 ? -28.497 3.226 18.090 1.00 80.69 244 THR A O 1
ATOM 2017 N N . TYR A 1 245 ? -27.790 4.218 16.197 1.00 87.25 245 TYR A N 1
ATOM 2018 C CA . TYR A 1 245 ? -28.366 3.238 15.290 1.00 87.25 245 TYR A CA 1
ATOM 2019 C C . TYR A 1 245 ? -27.388 2.085 15.040 1.00 87.25 245 TYR A C 1
ATOM 2021 O O . TYR A 1 245 ? -26.256 2.296 14.619 1.00 87.25 245 TYR A O 1
ATOM 2029 N N . ASP A 1 246 ? -27.855 0.858 15.263 1.00 86.00 246 ASP A N 1
ATOM 2030 C CA . ASP A 1 246 ? -27.093 -0.367 15.019 1.00 86.00 246 ASP A CA 1
ATOM 2031 C C . ASP A 1 246 ? -27.163 -0.744 13.528 1.00 86.00 246 ASP A C 1
ATOM 2033 O O . ASP A 1 246 ? -28.115 -1.391 13.075 1.00 86.00 246 ASP A O 1
ATOM 2037 N N . TYR A 1 247 ? -26.159 -0.334 12.749 1.00 86.69 247 TYR A N 1
ATOM 2038 C CA . TYR A 1 247 ? -26.042 -0.722 11.339 1.00 86.69 247 TYR A CA 1
ATOM 2039 C C . TYR A 1 247 ? -25.727 -2.212 11.159 1.00 86.69 247 TYR A C 1
ATOM 2041 O O . TYR A 1 247 ? -26.178 -2.808 10.175 1.00 86.69 247 TYR A O 1
ATOM 2049 N N . ASP A 1 248 ? -25.044 -2.847 12.115 1.00 86.88 248 ASP A N 1
ATOM 2050 C CA . ASP A 1 248 ? -24.710 -4.276 12.065 1.00 86.88 248 ASP A CA 1
ATOM 2051 C C . ASP A 1 248 ? -25.971 -5.146 12.077 1.00 86.88 248 ASP A C 1
ATOM 2053 O O . ASP A 1 248 ? -26.013 -6.219 11.458 1.00 86.88 248 ASP A O 1
ATOM 2057 N N . SER A 1 249 ? -27.052 -4.659 12.697 1.00 90.50 249 SER A N 1
ATOM 2058 C CA . SER A 1 249 ? -28.366 -5.307 12.663 1.00 90.50 249 SER A CA 1
ATOM 2059 C C . SER A 1 249 ? -28.870 -5.579 11.238 1.00 90.50 249 SER A C 1
ATOM 2061 O O . SER A 1 249 ? -29.547 -6.586 11.010 1.00 90.50 249 SER A O 1
ATOM 2063 N N . ILE A 1 250 ? -28.495 -4.746 10.257 1.00 91.06 250 ILE A N 1
ATOM 2064 C CA . ILE A 1 250 ? -28.876 -4.902 8.845 1.00 91.06 250 ILE A CA 1
ATOM 2065 C C . ILE A 1 250 ? -28.176 -6.113 8.218 1.00 91.06 250 ILE A C 1
ATOM 2067 O O . ILE A 1 250 ? -28.736 -6.747 7.316 1.00 91.06 250 ILE A O 1
ATOM 2071 N N . PHE A 1 251 ? -26.969 -6.446 8.672 1.00 91.62 251 PHE A N 1
ATOM 2072 C CA . PHE A 1 251 ? -26.138 -7.521 8.123 1.00 91.62 251 PHE A CA 1
ATOM 2073 C C . PHE A 1 251 ? -26.218 -8.819 8.927 1.00 91.62 251 PHE A C 1
ATOM 2075 O O . PHE A 1 251 ? -25.818 -9.876 8.435 1.00 91.62 251 PHE A O 1
ATOM 2082 N N . LYS A 1 252 ? -26.791 -8.777 10.132 1.00 92.88 252 LYS A N 1
ATOM 2083 C CA . LYS A 1 252 ? -26.919 -9.935 11.017 1.00 92.88 252 LYS A CA 1
ATOM 2084 C C . LYS A 1 252 ? -27.572 -11.136 10.321 1.00 92.88 252 LYS A C 1
ATOM 2086 O O . LYS A 1 252 ? -28.701 -11.070 9.838 1.00 92.88 252 LYS A O 1
ATOM 2091 N N . GLY A 1 253 ? -26.854 -12.261 10.304 1.00 92.50 253 GLY A N 1
ATOM 2092 C CA . GLY A 1 253 ? -27.311 -13.521 9.705 1.00 92.50 253 GLY A CA 1
ATOM 2093 C C . GLY A 1 253 ? -27.274 -13.562 8.174 1.00 92.50 253 GLY A C 1
ATOM 2094 O O . GLY A 1 253 ? -27.692 -14.564 7.596 1.00 92.50 253 GLY A O 1
ATOM 2095 N N . LYS A 1 254 ? -26.783 -12.508 7.511 1.00 94.88 254 LYS A N 1
ATOM 2096 C CA . LYS A 1 254 ? -26.545 -12.509 6.067 1.00 94.88 254 LYS A CA 1
ATOM 2097 C C . LYS A 1 254 ? -25.135 -13.007 5.767 1.00 94.88 254 LYS A C 1
ATOM 2099 O O . LYS A 1 254 ? -24.200 -12.776 6.526 1.00 94.88 254 LYS A O 1
ATOM 2104 N N . GLU A 1 255 ? -24.995 -13.680 4.634 1.00 95.25 255 GLU A N 1
ATOM 2105 C CA . GLU A 1 255 ? -23.702 -14.124 4.123 1.00 95.25 255 GLU A CA 1
ATOM 2106 C C . GLU A 1 255 ? -23.097 -12.980 3.291 1.00 95.25 255 GLU A C 1
ATOM 2108 O O . GLU A 1 255 ? -23.658 -12.587 2.265 1.00 95.25 255 GLU A O 1
ATOM 2113 N N . ILE A 1 256 ? -22.011 -12.382 3.790 1.00 93.44 256 ILE A N 1
ATOM 2114 C CA . ILE A 1 256 ? -21.435 -11.147 3.239 1.00 93.44 256 ILE A CA 1
ATOM 2115 C C . ILE A 1 256 ? -20.943 -11.348 1.805 1.00 93.44 256 ILE A C 1
ATOM 2117 O O . ILE A 1 256 ? -21.188 -10.486 0.964 1.00 93.44 256 ILE A O 1
ATOM 2121 N N . ILE A 1 257 ? -20.330 -12.491 1.486 1.00 95.19 257 ILE A N 1
ATOM 2122 C CA . ILE A 1 257 ? -19.813 -12.765 0.141 1.00 95.19 257 ILE A CA 1
ATOM 2123 C C . ILE A 1 257 ? -20.952 -12.795 -0.877 1.00 95.19 257 ILE A C 1
ATOM 2125 O O . ILE A 1 257 ? -20.836 -12.214 -1.952 1.00 95.19 257 ILE A O 1
ATOM 2129 N N . SER A 1 258 ? -22.093 -13.381 -0.526 1.00 95.50 258 SER A N 1
ATOM 2130 C CA . SER A 1 258 ? -23.297 -13.390 -1.360 1.00 95.50 258 SER A CA 1
ATOM 2131 C C . SER A 1 258 ? -23.861 -11.988 -1.586 1.00 95.50 258 SER A C 1
ATOM 2133 O O . SER A 1 258 ? -24.325 -11.686 -2.686 1.00 95.50 258 SER A O 1
ATOM 2135 N N . LEU A 1 259 ? -23.827 -11.114 -0.573 1.00 96.00 259 LEU A N 1
ATOM 2136 C CA . LEU A 1 259 ? -24.247 -9.717 -0.731 1.00 96.00 259 LEU A CA 1
ATOM 2137 C C . LEU A 1 259 ? -23.304 -8.950 -1.659 1.00 96.00 259 LEU A C 1
ATOM 2139 O O . LEU A 1 259 ? -23.773 -8.215 -2.529 1.00 96.00 259 LEU A O 1
ATOM 2143 N N . VAL A 1 260 ? -21.995 -9.144 -1.492 1.00 95.94 260 VAL A N 1
ATOM 2144 C CA . VAL A 1 260 ? -20.964 -8.530 -2.332 1.00 95.94 260 VAL A CA 1
ATOM 2145 C C . VAL A 1 260 ? -21.128 -8.991 -3.781 1.00 95.94 260 VAL A C 1
ATOM 2147 O O . VAL A 1 260 ? -21.308 -8.141 -4.650 1.00 95.94 260 VAL A O 1
ATOM 2150 N N . LYS A 1 261 ? -21.219 -10.306 -4.038 1.00 96.88 261 LYS A N 1
ATOM 2151 C CA . LYS A 1 261 ? -21.500 -10.866 -5.375 1.00 96.88 261 LYS A CA 1
ATOM 2152 C C . LYS A 1 261 ? -22.736 -10.231 -6.004 1.00 96.88 261 LYS A C 1
ATOM 2154 O O . LYS A 1 261 ? -22.643 -9.621 -7.059 1.00 96.88 261 LYS A O 1
ATOM 2159 N N . LYS A 1 262 ? -23.865 -10.243 -5.288 1.00 96.81 262 LYS A N 1
ATOM 2160 C CA . LYS A 1 262 ? -25.116 -9.640 -5.768 1.00 96.81 262 LYS A CA 1
ATOM 2161 C C . LYS A 1 262 ? -24.973 -8.150 -6.106 1.00 96.81 262 LYS A C 1
ATOM 2163 O O . LYS A 1 262 ? -25.641 -7.664 -7.015 1.00 96.81 262 LYS A O 1
ATOM 2168 N N . THR A 1 263 ? -24.154 -7.417 -5.354 1.00 96.94 263 THR A N 1
ATOM 2169 C CA . THR A 1 263 ? -23.940 -5.980 -5.563 1.00 96.94 263 THR A CA 1
ATOM 2170 C C . THR A 1 263 ? -23.169 -5.735 -6.855 1.00 96.94 263 THR A C 1
ATOM 2172 O O . THR A 1 263 ? -23.628 -4.957 -7.689 1.00 96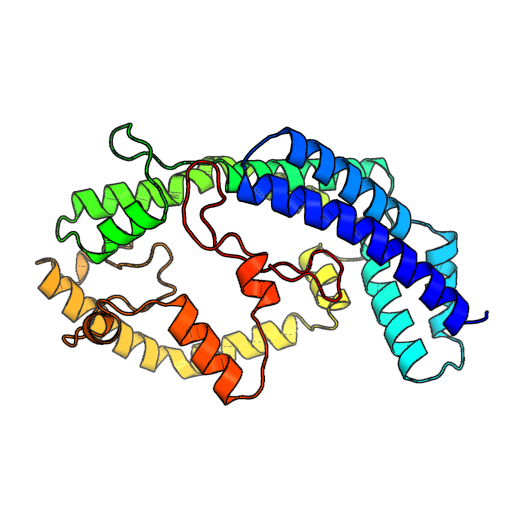.94 263 THR A O 1
ATOM 2175 N N . TYR A 1 264 ? -22.059 -6.442 -7.059 1.00 97.50 264 TYR A N 1
ATOM 2176 C CA . TYR A 1 264 ? -21.258 -6.333 -8.279 1.00 97.50 264 TYR A CA 1
ATOM 2177 C C . TYR A 1 264 ? -22.008 -6.867 -9.513 1.00 97.50 264 TYR A C 1
ATOM 2179 O O . TYR A 1 264 ? -22.052 -6.184 -10.539 1.00 97.50 264 TYR A O 1
ATOM 2187 N N . ASP A 1 265 ? -22.743 -7.976 -9.378 1.00 97.56 265 ASP A N 1
ATOM 2188 C CA . ASP A 1 265 ? -23.619 -8.503 -10.433 1.00 97.56 265 ASP A CA 1
ATOM 2189 C C . ASP A 1 265 ? -24.663 -7.464 -10.873 1.00 97.56 265 ASP A C 1
ATOM 2191 O O . ASP A 1 265 ? -24.950 -7.319 -12.061 1.00 97.56 265 ASP A O 1
ATOM 2195 N N . SER A 1 266 ? -25.216 -6.687 -9.930 1.00 98.06 266 SER A N 1
ATOM 2196 C CA . SER A 1 266 ? -26.233 -5.668 -10.234 1.00 98.06 266 SER A CA 1
ATOM 2197 C C . SER A 1 266 ? -25.721 -4.511 -11.101 1.00 98.06 266 SER A C 1
ATOM 2199 O O . SER A 1 266 ? -26.526 -3.821 -11.729 1.00 98.06 266 SER A O 1
ATOM 2201 N N . ILE A 1 267 ? -24.398 -4.325 -11.167 1.00 97.94 267 ILE A N 1
ATOM 2202 C CA . ILE A 1 267 ? -23.725 -3.341 -12.026 1.00 97.94 267 ILE A CA 1
ATOM 2203 C C . ILE A 1 267 ? -22.934 -4.001 -13.167 1.00 97.94 267 ILE A C 1
ATOM 2205 O O . ILE A 1 267 ? -22.131 -3.336 -13.818 1.00 97.94 267 ILE A O 1
ATOM 2209 N N . ASN A 1 268 ? -23.214 -5.277 -13.460 1.00 97.81 268 ASN A N 1
ATOM 2210 C CA . ASN A 1 268 ? -22.586 -6.083 -14.514 1.00 97.81 268 ASN A CA 1
ATOM 2211 C C . ASN A 1 268 ? -21.063 -6.246 -14.361 1.00 97.81 268 ASN A C 1
ATOM 2213 O O . ASN A 1 268 ? -20.340 -6.256 -15.358 1.00 97.81 268 ASN A O 1
ATOM 2217 N N . LEU A 1 269 ? -20.578 -6.370 -13.124 1.00 96.75 269 LEU A N 1
ATOM 2218 C CA . LEU A 1 269 ? -19.188 -6.709 -12.827 1.00 96.75 269 LEU A CA 1
ATOM 2219 C C . LEU A 1 269 ? -19.123 -8.122 -12.238 1.00 96.75 269 LEU A C 1
ATOM 2221 O O . LEU A 1 269 ? -19.646 -8.356 -11.153 1.00 96.75 269 LEU A O 1
ATOM 2225 N N . ASP A 1 270 ? -18.480 -9.049 -12.949 1.00 95.19 270 ASP A N 1
ATOM 2226 C CA . ASP A 1 270 ? -18.197 -10.394 -12.438 1.00 95.19 270 ASP A CA 1
ATOM 2227 C C . ASP A 1 270 ? -16.908 -10.365 -11.608 1.00 95.19 270 ASP A C 1
ATOM 2229 O O . ASP A 1 270 ? -15.872 -9.895 -12.075 1.00 95.19 270 ASP A O 1
ATOM 2233 N N . ILE A 1 271 ? -16.998 -10.834 -10.364 1.00 95.88 271 ILE A N 1
ATOM 2234 C CA . ILE A 1 271 ? -15.895 -10.869 -9.391 1.00 95.88 271 ILE A CA 1
ATOM 2235 C C . ILE A 1 271 ? -15.723 -12.258 -8.763 1.00 95.88 271 ILE A C 1
ATOM 2237 O O . ILE A 1 271 ? -15.108 -12.399 -7.701 1.00 95.88 271 ILE A O 1
ATOM 2241 N N . VAL A 1 272 ? -16.351 -13.287 -9.343 1.00 95.56 272 VAL A N 1
ATOM 2242 C CA . VAL A 1 272 ? -16.365 -14.632 -8.754 1.00 95.56 272 VAL A CA 1
ATOM 2243 C C . VAL A 1 272 ? -14.951 -15.188 -8.628 1.00 95.56 272 VAL A C 1
ATOM 2245 O O . VAL A 1 272 ? -14.620 -15.761 -7.590 1.00 95.56 272 VAL A O 1
ATOM 2248 N N . ASP A 1 273 ? -14.115 -14.979 -9.639 1.00 95.69 273 ASP A N 1
ATOM 2249 C CA . ASP A 1 273 ? -12.743 -15.470 -9.664 1.00 95.69 273 ASP A CA 1
ATOM 2250 C C . ASP A 1 273 ? -11.840 -14.774 -8.637 1.00 95.69 273 ASP A C 1
ATOM 2252 O O . ASP A 1 273 ? -11.034 -15.451 -7.999 1.00 95.69 273 ASP A O 1
ATOM 2256 N N . ILE A 1 274 ? -12.025 -13.469 -8.413 1.00 96.38 274 ILE A N 1
ATOM 2257 C CA . ILE A 1 274 ? -11.349 -12.721 -7.343 1.00 96.38 274 ILE A CA 1
ATOM 2258 C C . ILE A 1 274 ? -11.682 -13.365 -5.995 1.00 96.38 274 ILE A C 1
ATOM 2260 O O . ILE A 1 274 ? -10.790 -13.803 -5.275 1.00 96.38 274 ILE A O 1
ATOM 2264 N N . ILE A 1 275 ? -12.974 -13.530 -5.692 1.00 95.81 275 ILE A N 1
ATOM 2265 C CA . ILE A 1 275 ? -13.435 -14.112 -4.422 1.00 95.81 275 ILE A CA 1
ATOM 2266 C C . ILE A 1 275 ? -12.873 -15.523 -4.204 1.00 95.81 275 ILE A C 1
ATOM 2268 O O . ILE A 1 275 ? -12.495 -15.864 -3.085 1.00 95.81 275 ILE A O 1
ATOM 2272 N N . GLU A 1 276 ? -12.843 -16.355 -5.246 1.00 95.56 276 GLU A N 1
ATOM 2273 C CA . GLU A 1 276 ? -12.352 -17.735 -5.156 1.00 95.56 276 GLU A CA 1
ATOM 2274 C C . GLU A 1 276 ? -10.835 -17.828 -4.946 1.00 95.56 276 GLU A C 1
ATOM 2276 O O . GLU A 1 276 ? -10.358 -18.816 -4.381 1.00 95.56 276 GLU A O 1
ATOM 2281 N N . ARG A 1 277 ? -10.072 -16.820 -5.384 1.00 96.56 277 ARG A N 1
ATOM 2282 C CA . ARG A 1 277 ? -8.607 -16.777 -5.246 1.00 96.56 277 ARG A CA 1
ATOM 2283 C C . ARG A 1 277 ? -8.141 -16.008 -4.008 1.00 96.56 277 ARG A C 1
ATOM 2285 O O . ARG A 1 277 ? -7.011 -16.228 -3.562 1.00 96.56 277 ARG A O 1
ATOM 2292 N N . SER A 1 278 ? -8.983 -15.146 -3.444 1.00 96.25 278 SER A N 1
ATOM 2293 C CA . SER A 1 278 ? -8.679 -14.372 -2.242 1.00 96.25 278 SER A CA 1
ATOM 2294 C C . SER A 1 278 ? -8.646 -15.226 -0.971 1.00 96.25 278 SER A C 1
ATOM 2296 O O . SER A 1 278 ? -9.453 -16.126 -0.741 1.00 96.25 278 SER A O 1
ATOM 2298 N N . ASP A 1 279 ? -7.745 -14.864 -0.062 1.00 95.25 279 ASP A N 1
ATOM 2299 C CA . ASP A 1 279 ? -7.775 -15.292 1.332 1.00 95.25 279 ASP A CA 1
ATOM 2300 C C . ASP A 1 279 ? -8.485 -14.190 2.129 1.00 95.25 279 ASP A C 1
ATOM 2302 O O . ASP A 1 279 ? -7.888 -13.159 2.429 1.00 95.25 279 ASP A O 1
ATOM 2306 N N . LEU A 1 280 ? -9.772 -14.369 2.440 1.00 93.38 280 LEU A N 1
ATOM 2307 C CA . LEU A 1 280 ? -10.627 -13.277 2.936 1.00 93.38 280 LEU A CA 1
ATOM 2308 C C . LEU A 1 280 ? -10.660 -13.146 4.461 1.00 93.38 280 LEU A C 1
ATOM 2310 O O . LEU A 1 280 ? -10.773 -12.044 4.988 1.00 93.38 280 LEU A O 1
ATOM 2314 N N . TYR A 1 281 ? -10.541 -14.256 5.185 1.00 92.56 281 TYR A N 1
ATOM 2315 C CA . TYR A 1 281 ? -10.771 -14.270 6.630 1.00 92.56 281 TYR A CA 1
ATOM 2316 C C . TYR A 1 281 ? -9.472 -14.263 7.426 1.00 92.56 281 TYR A C 1
ATOM 2318 O O . TYR A 1 281 ? -8.415 -14.694 6.960 1.00 92.56 281 TYR A O 1
ATOM 2326 N N . GLU A 1 282 ? -9.543 -13.752 8.649 1.00 92.06 282 GLU A N 1
ATOM 2327 C CA . GLU A 1 282 ? -8.427 -13.811 9.579 1.00 92.06 282 GLU A CA 1
ATOM 2328 C C . GLU A 1 282 ? -8.072 -15.263 9.922 1.00 92.06 282 GLU A C 1
ATOM 2330 O O . GLU A 1 282 ? -8.937 -16.115 10.135 1.00 92.06 282 GLU A O 1
ATOM 2335 N N . ARG A 1 283 ? -6.769 -15.540 10.020 1.00 93.12 283 ARG A N 1
ATOM 2336 C CA . ARG A 1 283 ? -6.252 -16.807 10.532 1.00 93.12 283 ARG A CA 1
ATOM 2337 C C . ARG A 1 283 ? -4.835 -16.650 11.062 1.00 93.12 283 ARG A C 1
ATOM 2339 O O . ARG A 1 283 ? -4.085 -15.757 10.666 1.00 93.12 283 ARG A O 1
ATOM 2346 N N . LYS A 1 284 ? -4.431 -17.578 11.928 1.00 90.62 284 LYS A N 1
ATOM 2347 C CA . LYS A 1 284 ? -3.068 -17.625 12.466 1.00 90.62 284 LYS A CA 1
ATOM 2348 C C . LYS A 1 284 ? -2.031 -17.670 11.333 1.00 90.62 284 LYS A C 1
ATOM 2350 O O . LYS A 1 284 ? -2.169 -18.450 10.394 1.00 90.62 284 LYS A O 1
ATOM 2355 N N . GLY A 1 285 ? -0.990 -16.845 11.457 1.00 89.25 285 GLY A N 1
ATOM 2356 C CA . GLY A 1 285 ? 0.118 -16.756 10.498 1.00 89.25 285 GLY A CA 1
ATOM 2357 C C . GLY A 1 285 ? -0.142 -15.876 9.270 1.00 89.25 285 GLY A C 1
ATOM 2358 O O . GLY A 1 285 ? 0.792 -15.616 8.527 1.00 89.25 285 GLY A O 1
ATOM 2359 N N . LYS A 1 286 ? -1.367 -15.382 9.059 1.00 93.88 286 LYS A N 1
ATOM 2360 C CA . LYS A 1 286 ? -1.681 -14.430 7.984 1.00 93.88 286 LYS A CA 1
ATOM 2361 C C . LYS A 1 286 ? -1.366 -12.992 8.411 1.00 93.88 286 LYS A C 1
ATOM 2363 O O . LYS A 1 286 ? -1.486 -12.663 9.593 1.00 93.88 286 LYS A O 1
ATOM 2368 N N . ASN A 1 287 ? -0.975 -12.141 7.470 1.00 93.25 287 ASN A N 1
ATOM 2369 C CA . ASN A 1 287 ? -0.862 -10.700 7.662 1.00 93.25 287 ASN A CA 1
ATOM 2370 C C . ASN A 1 287 ? -2.210 -10.144 8.153 1.00 93.25 287 ASN A C 1
ATOM 2372 O O . ASN A 1 287 ? -3.279 -10.560 7.713 1.00 93.25 287 ASN A O 1
ATOM 2376 N N . GLN A 1 288 ? -2.140 -9.235 9.115 1.00 90.81 288 GLN A N 1
ATOM 2377 C CA . GLN A 1 288 ? -3.298 -8.672 9.801 1.00 90.81 288 GLN A CA 1
ATOM 2378 C C . GLN A 1 288 ? -3.847 -7.417 9.110 1.00 90.81 288 GLN A C 1
ATOM 2380 O O . GLN A 1 288 ? -4.829 -6.848 9.575 1.00 90.81 288 GLN A O 1
ATOM 2385 N N . HIS A 1 289 ? -3.195 -6.954 8.042 1.00 89.75 289 HIS A N 1
ATOM 2386 C CA . HIS A 1 289 ? -3.653 -5.844 7.219 1.00 89.75 289 HIS A CA 1
ATOM 2387 C C . HIS A 1 289 ? -4.343 -6.371 5.958 1.00 89.75 289 HIS A C 1
ATOM 2389 O O . HIS A 1 289 ? -3.820 -7.271 5.298 1.00 89.75 289 HIS A O 1
ATOM 2395 N N . ALA A 1 290 ? -5.510 -5.817 5.630 1.00 91.38 290 ALA A N 1
ATOM 2396 C CA . ALA A 1 290 ? -6.192 -6.111 4.377 1.00 91.38 290 ALA A CA 1
ATOM 2397 C C . ALA A 1 290 ? -5.435 -5.470 3.205 1.00 91.38 290 ALA A C 1
ATOM 2399 O O . ALA A 1 290 ? -4.972 -4.338 3.308 1.00 91.38 290 ALA A O 1
ATOM 2400 N N . PHE A 1 291 ? -5.317 -6.187 2.091 1.00 93.94 291 PHE A N 1
ATOM 2401 C CA . PHE A 1 291 ? -4.696 -5.688 0.867 1.00 93.94 291 PHE A CA 1
ATOM 2402 C C . PHE A 1 291 ? -5.330 -6.358 -0.353 1.00 93.94 291 PHE A C 1
ATOM 2404 O O . PHE A 1 291 ? -6.006 -7.378 -0.227 1.00 93.94 291 PHE A O 1
ATOM 2411 N N . THR A 1 292 ? -5.084 -5.781 -1.525 1.00 95.69 292 THR A N 1
ATOM 2412 C CA . THR A 1 292 ? -5.418 -6.370 -2.824 1.00 95.69 292 THR A CA 1
ATOM 2413 C C . THR A 1 292 ? -4.157 -6.414 -3.666 1.00 95.69 292 THR A C 1
ATOM 2415 O O . THR A 1 292 ? -3.354 -5.478 -3.625 1.00 95.69 292 THR A O 1
ATOM 2418 N N . ILE A 1 293 ? -3.973 -7.488 -4.426 1.00 96.62 293 ILE A N 1
ATOM 2419 C CA . ILE A 1 293 ? -2.815 -7.646 -5.305 1.00 96.62 293 ILE A CA 1
ATOM 2420 C C . ILE A 1 293 ? -3.229 -8.227 -6.653 1.00 96.62 293 ILE A C 1
ATOM 2422 O O . ILE A 1 293 ? -4.015 -9.168 -6.724 1.00 96.62 293 ILE A O 1
ATOM 2426 N N . SER A 1 294 ? -2.660 -7.689 -7.733 1.00 97.19 294 SER A N 1
ATOM 2427 C CA . SER A 1 294 ? -2.615 -8.400 -9.008 1.00 97.19 294 SER A CA 1
ATOM 2428 C C . SER A 1 294 ? -1.377 -9.286 -9.013 1.00 97.19 294 SER A C 1
ATOM 2430 O O . SER A 1 294 ? -0.270 -8.799 -8.814 1.00 97.19 294 SER A O 1
ATOM 2432 N N . ILE A 1 295 ? -1.547 -10.585 -9.211 1.00 98.00 295 ILE A N 1
ATOM 2433 C CA . ILE A 1 295 ? -0.453 -11.546 -9.287 1.00 98.00 295 ILE A CA 1
ATOM 2434 C C . ILE A 1 295 ? 0.204 -11.464 -10.663 1.00 98.00 295 ILE A C 1
ATOM 2436 O O . ILE A 1 295 ? 1.417 -11.305 -10.756 1.00 98.00 295 ILE A O 1
ATOM 2440 N N . ASP A 1 296 ? -0.585 -11.514 -11.734 1.00 95.19 296 ASP A N 1
ATOM 2441 C CA . ASP A 1 296 ? -0.087 -11.637 -13.106 1.00 95.19 296 ASP A CA 1
ATOM 2442 C C . ASP A 1 296 ? -0.186 -10.350 -13.937 1.00 95.19 296 ASP A C 1
ATOM 2444 O O . ASP A 1 296 ? 0.069 -10.394 -15.139 1.00 95.19 296 ASP A O 1
ATOM 2448 N N . THR A 1 297 ? -0.543 -9.213 -13.328 1.00 91.75 297 THR A N 1
ATOM 2449 C CA . THR A 1 297 ? -0.822 -7.923 -14.000 1.00 91.75 297 THR A CA 1
ATOM 2450 C C . THR A 1 297 ? -1.985 -7.963 -14.999 1.00 91.75 297 THR A C 1
ATOM 2452 O O . THR A 1 297 ? -2.171 -7.023 -15.768 1.00 91.75 297 THR A O 1
ATOM 2455 N N . GLU A 1 298 ? -2.783 -9.035 -14.987 1.00 92.19 298 GLU A N 1
ATOM 2456 C CA . GLU A 1 298 ? -3.918 -9.233 -15.883 1.00 92.19 298 GLU A CA 1
ATOM 2457 C C . GLU A 1 298 ? -5.145 -9.756 -15.125 1.00 92.19 298 GLU A C 1
ATOM 2459 O O . GLU A 1 298 ? -5.942 -8.961 -14.635 1.00 92.19 298 GLU A O 1
ATOM 2464 N N . ASN A 1 299 ? -5.323 -11.079 -15.050 1.00 92.19 299 ASN A N 1
ATOM 2465 C CA . ASN A 1 299 ? -6.583 -11.701 -14.638 1.00 92.19 299 ASN A CA 1
ATOM 2466 C C . ASN A 1 299 ? -6.521 -12.313 -13.235 1.00 92.19 299 ASN A C 1
ATOM 2468 O O . ASN A 1 299 ? -7.552 -12.717 -12.706 1.00 92.19 299 ASN A O 1
ATOM 2472 N N . ASP A 1 300 ? -5.339 -12.451 -12.633 1.00 96.88 300 ASP A N 1
ATOM 2473 C CA . ASP A 1 300 ? -5.181 -12.990 -11.283 1.00 96.88 300 ASP A CA 1
ATOM 2474 C C . ASP A 1 300 ? -5.116 -11.862 -10.261 1.00 96.88 300 ASP A C 1
ATOM 2476 O O . ASP A 1 300 ? -4.054 -11.305 -10.003 1.00 96.88 300 ASP A O 1
ATOM 2480 N N . ILE A 1 301 ? -6.278 -11.513 -9.706 1.00 96.44 301 ILE A N 1
ATOM 2481 C CA . ILE A 1 301 ? -6.452 -10.498 -8.664 1.00 96.44 301 ILE A CA 1
ATOM 2482 C C . ILE A 1 301 ? -6.976 -11.189 -7.404 1.00 96.44 301 ILE A C 1
ATOM 2484 O O . ILE A 1 301 ? -7.853 -12.050 -7.496 1.00 96.44 301 ILE A O 1
ATOM 2488 N N . ARG A 1 302 ? -6.418 -10.838 -6.242 1.00 95.75 302 ARG A N 1
ATOM 2489 C CA . ARG A 1 302 ? -6.710 -11.476 -4.951 1.00 95.75 302 ARG A CA 1
ATOM 2490 C C . ARG A 1 302 ? -6.804 -10.475 -3.816 1.00 95.75 302 ARG A C 1
ATOM 2492 O O . ARG A 1 302 ? -6.118 -9.429 -3.892 1.00 95.75 302 ARG A O 1
#

Secondary structure (DSSP, 8-state):
--HHHHHHHHHHHHHHHHHHHHHHHHHHHHH--HHHHHHHHHHHHHHHHHHT-HHHHHHHHHHTTS---HHHHHHHHHHHHHHGGG-S-HHHHHHHHHHHHHHHHHHHH--EEETTEEE-HHHHHHHHHH---HHHHHHHHHHHHTHHHHHHHHHHHHHHHHHHHHHHTT-S-HHHHHHHHTT--HHHHHHHHHHHHHHHHHHHHHHHHHHHHHHHHHHT--GGG--GGGSSSSSS-S--S--SS-SHHHHTT--HHHHHHHHHHHTT---HHHHHH---S--TTS-SS----BSSSSS-B-

Foldseek 3Di:
DPLVVLLVVVLVVLLVLLLQLLVLLVVCQAFLDVVSLVSNLVSQLVNLVVLLDPVVLVVLVVCCPDDDPPVSNVSSLLSNLVSLLSVDDSVLSSVLSNLVSVLSSLLSADFFDQPNDTDAPVRLLCCLQPPLDPVSLVSSLVSVCPSCVVNVVSVVVSQVSQQVSCVVSVHNGNVCSNCVSVVHDPVVVVVVVVVVCVVCVVVCVVVVVLLLVQLCVVSVHDSVPDDCSSASDSVPPDRHPSDPDDPVVVCPPPDVVVVVQVVCVVVPHHCPQQVVLDPPDDDPSHRSDDDWDDSSVPDRID